Protein AF-U1QKR2-F1 (afdb_monomer)

Secondary structure (DSSP, 8-state):
-HHHHHHHHHHHHHTPPTT--B-S-S--HHHHHHBTTHHHHHHHHHHHHHHHTSTHHHHHHHHHHHHHHHHHHHHHHHHHHHHTT--STHHHHHHHHHHHHHHHHHHHHHIIIIIIIIIIIIIHHHTT-SSS---HHHHHHHHHHHHHHHHHHHHHHHHHHHHHHHHHHHHHHHHHHTTS----

Radius of gyration: 23.57 Å; Cα contacts (8 Å, |Δi|>4): 150; chains: 1; bounding box: 66×32×72 Å

Mean predicted aligned error: 9.6 Å

Foldseek 3Di:
DVLVVQLQVLCVVVVHDPDDAACLPPPDSNSQSRHPPNSCCVPVVVVVVCVVVVLVVLVVLLVVLLVLLVVLLVLLVVLLVVLVVDVDPVNCVSVVVSVVSLVVSLVSLCCSQVPVQVVVQPVCLVVCVDVDHRDPVSVVSSVVSNVSSVVSNVSSVVSVVVSVVSVVVSVVVVVVVVPDPPPD

Nearest PDB structures (foldseek):
  6jx6-assembly1_C  TM=4.413E-01  e=1.003E+00  Homo sapiens
  6jx6-assembly1_D  TM=5.041E-01  e=1.561E+00  Homo sapiens
  4tx5-assembly1_B  TM=4.550E-01  e=2.552E+00  Homo sapiens
  8auw-assembly1_D  TM=3.205E-01  e=2.430E+00  Homo sapiens

Sequence (184 aa):
TAVRLGRYMMEEIVGLPAGQTDTGLNGSIGSIARGRYTNPLVQTIPAYLLVVSGQWTVLWALFGGANQLLAALALLTGTVWIANWDETKQLATTGVPMALMVTITILGLSWLVFYENLYSNLYLHFTGALEEPLAAEALASSAVQAVLGVVLITLALMLVRIGYQNIREVRYDADRTTAEPSDD

Structure (mmCIF, N/CA/C/O backbone):
data_AF-U1QKR2-F1
#
_entry.id   AF-U1QKR2-F1
#
loop_
_atom_site.group_PDB
_atom_site.id
_atom_site.type_symbol
_atom_site.label_atom_id
_atom_site.label_alt_id
_atom_site.label_comp_id
_atom_site.label_asym_id
_atom_site.label_entity_id
_atom_site.label_seq_id
_atom_site.pdbx_PDB_ins_code
_atom_site.Cartn_x
_atom_site.Cartn_y
_atom_site.Cartn_z
_atom_site.occupancy
_atom_site.B_iso_or_equiv
_atom_site.auth_seq_id
_atom_site.auth_comp_id
_atom_site.auth_asym_id
_atom_site.auth_atom_id
_atom_site.pdbx_PDB_model_num
ATOM 1 N N . THR A 1 1 ? 23.686 -0.632 3.899 1.00 74.31 1 THR A N 1
ATOM 2 C CA . THR A 1 1 ? 22.850 -1.170 4.999 1.00 74.31 1 THR A CA 1
ATOM 3 C C . THR A 1 1 ? 21.628 -1.903 4.466 1.00 74.31 1 THR A C 1
ATOM 5 O O . THR A 1 1 ? 21.473 -3.057 4.832 1.00 74.31 1 THR A O 1
ATOM 8 N N . ALA A 1 2 ? 20.845 -1.318 3.547 1.00 80.94 2 ALA A N 1
ATOM 9 C CA . ALA A 1 2 ? 19.662 -1.947 2.932 1.00 80.94 2 ALA A CA 1
ATOM 10 C C . ALA A 1 2 ? 19.907 -3.378 2.411 1.00 80.94 2 ALA A C 1
ATOM 12 O O . ALA A 1 2 ? 19.251 -4.314 2.848 1.00 80.94 2 ALA A O 1
ATOM 13 N N . VAL A 1 3 ? 20.948 -3.576 1.598 1.00 87.56 3 VAL A N 1
ATOM 14 C CA . VAL A 1 3 ? 21.293 -4.895 1.032 1.00 87.56 3 VAL A CA 1
ATOM 15 C C . VAL A 1 3 ? 21.657 -5.946 2.092 1.00 87.56 3 VAL A C 1
ATOM 17 O O . VAL A 1 3 ? 21.434 -7.142 1.908 1.00 87.56 3 VAL A O 1
ATOM 20 N N . ARG A 1 4 ? 22.209 -5.514 3.236 1.00 85.31 4 ARG A N 1
ATOM 21 C CA . ARG A 1 4 ? 22.521 -6.428 4.347 1.00 85.31 4 ARG A CA 1
ATOM 22 C C . ARG A 1 4 ? 21.245 -6.940 5.007 1.00 85.31 4 ARG A C 1
ATOM 24 O O . ARG A 1 4 ? 21.191 -8.120 5.323 1.00 85.31 4 ARG A O 1
ATOM 31 N N . LEU A 1 5 ? 20.246 -6.073 5.190 1.00 86.19 5 LEU A N 1
ATOM 32 C CA . LEU A 1 5 ? 18.947 -6.464 5.737 1.00 86.19 5 LEU A CA 1
ATOM 33 C C . LEU A 1 5 ? 18.162 -7.317 4.740 1.00 86.19 5 LEU A C 1
ATOM 35 O O . LEU A 1 5 ? 17.647 -8.367 5.107 1.00 86.19 5 LEU A O 1
ATOM 39 N N . GLY A 1 6 ? 18.155 -6.918 3.467 1.00 86.31 6 GLY A N 1
ATOM 40 C CA . GLY A 1 6 ? 17.497 -7.686 2.418 1.00 86.31 6 GLY A CA 1
ATOM 41 C C . GLY A 1 6 ? 18.062 -9.099 2.291 1.00 86.31 6 GLY A C 1
ATOM 42 O O . GLY A 1 6 ? 17.320 -10.018 1.984 1.00 86.31 6 GLY A O 1
ATOM 43 N N . ARG A 1 7 ? 19.359 -9.315 2.569 1.00 88.31 7 ARG A N 1
ATOM 44 C CA . ARG A 1 7 ? 19.926 -10.674 2.620 1.00 88.31 7 ARG A CA 1
ATOM 45 C C . ARG A 1 7 ? 19.221 -11.543 3.659 1.00 88.31 7 ARG A C 1
ATOM 47 O O . ARG A 1 7 ? 18.885 -12.676 3.358 1.00 88.31 7 ARG A O 1
ATOM 54 N N . TYR A 1 8 ? 18.982 -11.014 4.858 1.00 88.69 8 TYR A N 1
ATOM 55 C CA . TYR A 1 8 ? 18.270 -11.755 5.901 1.00 88.69 8 TYR A CA 1
ATOM 56 C C . TYR A 1 8 ? 16.818 -12.040 5.499 1.00 88.69 8 TYR A C 1
ATOM 58 O O . TYR A 1 8 ? 16.325 -13.131 5.749 1.00 88.69 8 TYR A O 1
ATOM 66 N N . MET A 1 9 ? 16.162 -11.109 4.799 1.00 88.06 9 MET A N 1
ATOM 67 C CA . MET A 1 9 ? 14.828 -11.359 4.238 1.00 88.06 9 MET A CA 1
ATOM 68 C C . MET A 1 9 ? 14.843 -12.456 3.164 1.00 88.06 9 MET A C 1
ATOM 70 O O . MET A 1 9 ? 13.957 -13.299 3.140 1.00 88.06 9 MET A O 1
ATOM 74 N N . MET A 1 10 ? 15.857 -12.483 2.295 1.00 86.69 10 MET A N 1
ATOM 75 C CA . MET A 1 10 ? 16.020 -13.542 1.291 1.00 86.69 10 MET A CA 1
ATOM 76 C C . MET A 1 10 ? 16.324 -14.902 1.929 1.00 86.69 10 MET A C 1
ATOM 78 O O . MET A 1 10 ? 15.842 -15.922 1.446 1.00 86.69 10 MET A O 1
ATOM 82 N N . GLU A 1 11 ? 17.096 -14.929 3.018 1.00 87.69 11 GLU A N 1
ATOM 83 C CA . GLU A 1 11 ? 17.324 -16.143 3.810 1.00 87.69 11 GLU A CA 1
ATOM 84 C C . GLU A 1 11 ? 16.011 -16.693 4.373 1.00 87.69 11 GLU A C 1
ATOM 86 O O . GLU A 1 11 ? 15.779 -17.893 4.260 1.00 87.69 11 GLU A O 1
ATOM 91 N N . GLU A 1 12 ? 15.133 -15.827 4.883 1.00 87.06 12 GLU A N 1
ATOM 92 C CA . GLU A 1 12 ? 13.806 -16.212 5.380 1.00 87.06 12 GLU A CA 1
ATOM 93 C C . GLU A 1 12 ? 12.905 -16.742 4.256 1.00 87.06 12 GLU A C 1
ATOM 95 O O . GLU A 1 12 ? 12.334 -17.822 4.375 1.00 87.06 12 GLU A O 1
ATOM 100 N N . ILE A 1 13 ? 12.838 -16.034 3.121 1.00 87.12 13 ILE A N 1
ATOM 101 C CA . ILE A 1 13 ? 12.029 -16.435 1.955 1.00 87.12 13 ILE A CA 1
ATOM 102 C C . ILE A 1 13 ? 12.445 -17.817 1.427 1.00 87.12 13 ILE A C 1
ATOM 104 O O . ILE A 1 13 ? 11.601 -18.589 0.977 1.00 87.12 13 ILE A O 1
ATOM 108 N N . VAL A 1 14 ? 13.742 -18.137 1.472 1.00 85.50 14 VAL A N 1
ATOM 109 C CA . VAL A 1 14 ? 14.290 -19.418 0.991 1.00 85.50 14 VAL A CA 1
ATOM 110 C C . VAL A 1 14 ? 14.344 -20.484 2.102 1.00 85.50 14 VAL A C 1
ATOM 112 O O . VAL A 1 14 ? 14.631 -21.646 1.822 1.00 85.50 14 VAL A O 1
ATOM 115 N N . GLY A 1 15 ? 14.042 -20.131 3.356 1.00 83.25 15 GLY A N 1
ATOM 116 C CA . GLY A 1 15 ? 14.053 -21.056 4.494 1.00 83.25 15 GLY A CA 1
ATOM 117 C C . GLY A 1 15 ? 15.458 -21.486 4.933 1.00 83.25 15 GLY A C 1
ATOM 118 O O . GLY A 1 15 ? 15.677 -22.640 5.301 1.00 83.25 15 GLY A O 1
ATOM 119 N N . LEU A 1 16 ? 16.443 -20.588 4.858 1.00 84.06 16 LEU A N 1
ATOM 120 C CA . LEU A 1 16 ? 17.840 -20.873 5.191 1.00 84.06 16 LEU A CA 1
ATOM 121 C C . LEU A 1 16 ? 18.188 -20.408 6.618 1.00 84.06 16 LEU A C 1
ATOM 123 O O . LEU A 1 16 ? 17.773 -19.324 7.021 1.00 84.06 16 LEU A O 1
ATOM 127 N N . PRO A 1 17 ? 19.047 -21.133 7.367 1.00 78.25 17 PRO A N 1
ATOM 128 C CA . PRO A 1 17 ? 19.428 -20.747 8.731 1.00 78.25 17 PRO A CA 1
ATOM 129 C C . PRO A 1 17 ? 20.114 -19.380 8.786 1.00 78.25 17 PRO A C 1
ATOM 131 O O . PRO A 1 17 ? 21.165 -19.216 8.167 1.00 78.25 17 PRO A O 1
ATOM 134 N N . ALA A 1 18 ? 19.560 -18.419 9.524 1.00 73.44 18 ALA A N 1
ATOM 135 C CA . ALA A 1 18 ? 20.024 -17.032 9.506 1.00 73.44 18 ALA A CA 1
ATOM 136 C C . ALA A 1 18 ? 21.516 -16.867 9.860 1.00 73.44 18 ALA A C 1
ATOM 138 O O . ALA A 1 18 ? 22.064 -17.557 10.723 1.00 73.44 18 ALA A O 1
ATOM 139 N N . GLY A 1 19 ? 22.177 -15.901 9.214 1.00 69.00 19 GLY A N 1
ATOM 140 C CA . GLY A 1 19 ? 23.496 -15.416 9.642 1.00 69.00 19 GLY A CA 1
ATOM 141 C C . GLY A 1 19 ? 24.706 -16.168 9.087 1.00 69.00 19 GLY A C 1
ATOM 142 O O . GLY A 1 19 ? 25.839 -15.748 9.319 1.00 69.00 19 GLY A O 1
ATOM 143 N N . GLN A 1 20 ? 24.500 -17.219 8.299 1.00 73.31 20 GLN A N 1
ATOM 144 C CA . GLN A 1 20 ? 25.586 -17.812 7.523 1.00 73.31 20 GLN A CA 1
ATOM 145 C C . GLN A 1 20 ? 25.852 -16.986 6.254 1.00 73.31 20 GLN A C 1
ATOM 147 O O . GLN A 1 20 ? 25.046 -16.158 5.843 1.00 73.31 20 GLN A O 1
ATOM 152 N N . THR A 1 21 ? 27.017 -17.132 5.624 1.00 69.25 21 THR A N 1
ATOM 153 C CA . THR A 1 21 ? 27.337 -16.431 4.368 1.00 69.25 21 THR A CA 1
ATOM 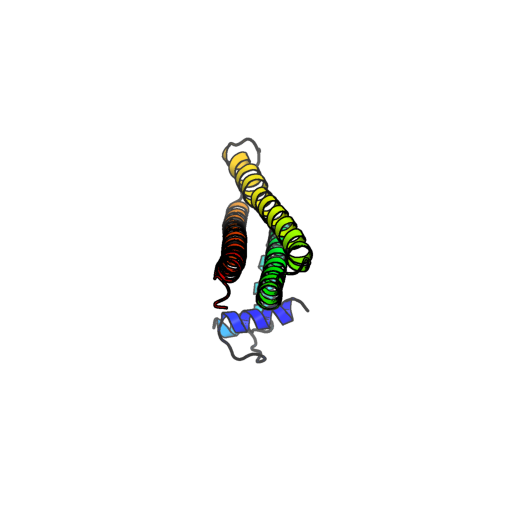154 C C . THR A 1 21 ? 28.044 -17.378 3.409 1.00 69.25 21 THR A C 1
ATOM 156 O O . THR A 1 21 ? 28.915 -18.132 3.824 1.00 69.25 21 THR A O 1
ATOM 159 N N . ASP A 1 22 ? 27.662 -17.326 2.135 1.00 79.25 22 ASP A N 1
ATOM 160 C CA . ASP A 1 22 ? 28.284 -18.070 1.040 1.00 79.25 22 ASP A CA 1
ATOM 161 C C . ASP A 1 22 ? 28.896 -17.067 0.041 1.00 79.25 22 ASP A C 1
ATOM 163 O O . ASP A 1 22 ? 28.618 -15.864 0.070 1.00 79.25 22 ASP A O 1
ATOM 167 N N . THR A 1 23 ? 29.752 -17.550 -0.849 1.00 75.44 23 THR A N 1
ATOM 168 C CA . THR A 1 23 ? 30.287 -16.815 -1.997 1.00 75.44 23 THR A CA 1
ATOM 169 C C . THR A 1 23 ? 29.193 -16.444 -3.002 1.00 75.44 23 THR A C 1
ATOM 171 O O . THR A 1 23 ? 29.248 -15.359 -3.581 1.00 75.44 23 THR A O 1
ATOM 174 N N . GLY A 1 24 ? 28.166 -17.292 -3.147 1.00 75.38 24 GLY A N 1
ATOM 175 C CA . GLY A 1 24 ? 27.070 -17.115 -4.105 1.00 75.38 24 GLY A CA 1
ATOM 176 C C . GLY A 1 24 ? 27.303 -17.759 -5.469 1.00 75.38 24 GLY A C 1
ATOM 177 O O . GLY A 1 24 ? 26.446 -17.672 -6.340 1.00 75.38 24 GLY A O 1
ATOM 178 N N . LEU A 1 25 ? 28.455 -18.403 -5.673 1.00 77.62 25 LEU A N 1
ATOM 179 C CA . LEU A 1 25 ? 28.886 -18.908 -6.982 1.00 77.62 25 LEU A CA 1
ATOM 180 C C . LEU A 1 25 ? 28.579 -20.398 -7.198 1.00 77.62 25 LEU A C 1
ATOM 182 O O . LEU A 1 25 ? 28.850 -20.925 -8.270 1.00 77.62 25 LEU A O 1
ATOM 186 N N . ASN A 1 26 ? 27.982 -21.073 -6.210 1.00 74.50 26 ASN A N 1
ATOM 187 C CA . ASN A 1 26 ? 27.678 -22.509 -6.266 1.00 74.50 26 ASN A CA 1
ATOM 188 C C . ASN A 1 26 ? 26.379 -22.848 -7.024 1.00 74.50 26 ASN A C 1
ATOM 190 O O . ASN A 1 26 ? 25.926 -23.989 -6.981 1.00 74.50 26 ASN A O 1
ATOM 194 N N . GLY A 1 27 ? 25.740 -21.874 -7.683 1.00 74.25 27 GLY A N 1
ATOM 195 C CA . GLY A 1 27 ? 24.550 -22.073 -8.526 1.00 74.25 27 GLY A CA 1
ATOM 196 C C . GLY A 1 27 ? 23.265 -22.493 -7.796 1.00 74.25 27 GLY A C 1
ATOM 197 O O . GLY A 1 27 ? 22.192 -22.458 -8.390 1.00 74.25 27 GLY A O 1
ATOM 198 N N . SER A 1 28 ? 23.331 -22.859 -6.513 1.00 82.88 28 SER A N 1
ATOM 199 C CA . SER A 1 28 ? 22.147 -23.191 -5.721 1.00 82.88 28 SER A CA 1
ATOM 200 C C . SER A 1 28 ? 21.367 -21.931 -5.341 1.00 82.88 28 SER A C 1
ATOM 202 O O . SER A 1 28 ? 21.950 -20.885 -5.048 1.00 82.88 28 SER A O 1
ATOM 204 N N . ILE A 1 29 ? 20.035 -22.038 -5.289 1.00 79.38 29 ILE A N 1
ATOM 205 C CA . ILE A 1 29 ? 19.146 -20.926 -4.904 1.00 79.38 29 ILE A CA 1
ATOM 206 C C . ILE A 1 29 ? 19.547 -20.371 -3.530 1.00 79.38 29 ILE A C 1
ATOM 208 O O . ILE A 1 29 ? 19.608 -19.156 -3.343 1.00 79.38 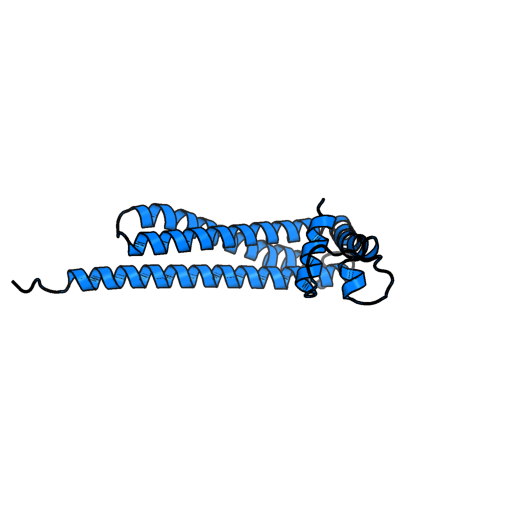29 ILE A O 1
ATOM 212 N N . GLY A 1 30 ? 19.916 -21.251 -2.593 1.00 79.88 30 GLY A N 1
ATOM 213 C CA . GLY A 1 30 ? 20.383 -20.835 -1.274 1.00 79.88 30 GLY A CA 1
ATOM 214 C C . GLY A 1 30 ? 21.734 -20.114 -1.285 1.00 79.88 30 GLY A C 1
ATOM 215 O O . GLY A 1 30 ? 21.915 -19.146 -0.547 1.00 79.88 30 GLY A O 1
ATOM 216 N N . SER A 1 31 ? 22.659 -20.521 -2.162 1.00 83.19 31 SER A N 1
ATOM 217 C CA . SER A 1 31 ? 23.928 -19.814 -2.369 1.00 83.19 31 SER A CA 1
ATOM 218 C C . SER A 1 31 ? 23.678 -18.424 -2.945 1.00 83.19 31 SER A C 1
ATOM 220 O O . SER A 1 31 ? 24.209 -17.444 -2.430 1.00 83.19 31 SER A O 1
ATOM 222 N N . ILE A 1 32 ? 22.800 -18.304 -3.945 1.00 83.31 32 ILE A N 1
ATOM 223 C CA . ILE A 1 32 ? 22.471 -17.021 -4.579 1.00 83.31 32 ILE A CA 1
ATOM 224 C C . ILE A 1 32 ? 21.821 -16.058 -3.573 1.00 83.31 32 ILE A C 1
ATOM 226 O O . ILE A 1 32 ? 22.249 -14.904 -3.491 1.00 83.31 32 ILE A O 1
ATOM 230 N N . ALA A 1 33 ? 20.857 -16.540 -2.778 1.00 81.62 33 ALA A N 1
ATOM 231 C CA . ALA A 1 33 ? 20.103 -15.760 -1.789 1.00 81.62 33 ALA A CA 1
ATOM 232 C C . ALA A 1 33 ? 20.960 -15.228 -0.626 1.00 81.62 33 ALA A C 1
ATOM 234 O O . ALA A 1 33 ? 20.728 -14.135 -0.118 1.00 81.62 33 ALA A O 1
ATOM 235 N N . ARG A 1 34 ? 21.988 -15.973 -0.217 1.00 84.56 34 ARG A N 1
ATOM 236 C CA . ARG A 1 34 ? 22.902 -15.595 0.875 1.00 84.56 34 ARG A CA 1
ATOM 237 C C . ARG A 1 34 ? 24.235 -15.019 0.387 1.00 84.56 34 ARG A C 1
ATOM 239 O O . ARG A 1 34 ? 25.017 -14.471 1.174 1.00 84.56 34 ARG A O 1
ATOM 246 N N . GLY A 1 35 ? 24.522 -15.172 -0.898 1.00 86.06 35 GLY A N 1
ATOM 247 C CA . GLY A 1 35 ? 25.843 -14.964 -1.461 1.00 86.06 35 GLY A CA 1
ATOM 248 C C . GLY A 1 35 ? 26.337 -13.536 -1.291 1.00 86.06 35 GLY A C 1
ATOM 249 O O . GLY A 1 35 ? 25.615 -12.575 -1.549 1.00 86.06 35 GLY A O 1
ATOM 250 N N . ARG A 1 36 ? 27.596 -13.378 -0.878 1.00 83.00 36 ARG A N 1
ATOM 251 C CA . ARG A 1 36 ? 28.215 -12.064 -0.652 1.00 83.00 36 ARG A CA 1
ATOM 252 C C . ARG A 1 36 ? 28.174 -11.171 -1.894 1.00 83.00 36 ARG A C 1
ATOM 254 O O . ARG A 1 36 ? 28.051 -9.960 -1.742 1.00 83.00 36 ARG A O 1
ATOM 261 N N . TYR A 1 37 ? 28.299 -11.758 -3.084 1.00 84.06 37 TYR A N 1
ATOM 262 C CA . TYR A 1 37 ? 28.336 -11.029 -4.354 1.00 84.06 37 TYR A CA 1
ATOM 263 C C . TYR A 1 37 ? 27.021 -11.125 -5.128 1.00 84.06 37 TYR A C 1
ATOM 265 O O . TYR A 1 37 ? 26.613 -10.154 -5.758 1.00 84.06 37 TYR A O 1
ATOM 273 N N . THR A 1 38 ? 26.316 -12.254 -5.039 1.00 87.69 38 THR A N 1
ATOM 274 C CA . THR A 1 38 ? 25.065 -12.473 -5.775 1.00 87.69 38 THR A CA 1
ATOM 275 C C . THR A 1 38 ? 23.873 -11.781 -5.138 1.00 87.69 38 THR A C 1
ATOM 277 O O . THR A 1 38 ? 23.129 -11.103 -5.839 1.00 87.69 38 THR A O 1
ATOM 280 N N . ASN A 1 39 ? 23.706 -11.876 -3.817 1.00 88.69 39 ASN A N 1
ATOM 281 C CA . ASN A 1 39 ? 22.555 -11.281 -3.145 1.00 88.69 39 ASN A CA 1
ATOM 282 C C . ASN A 1 39 ? 22.476 -9.749 -3.342 1.00 88.69 39 ASN A C 1
ATOM 284 O O . ASN A 1 39 ? 21.395 -9.249 -3.655 1.00 88.69 39 ASN A O 1
ATOM 288 N N . PRO A 1 40 ? 23.584 -8.980 -3.245 1.00 90.25 40 PRO A N 1
ATOM 289 C CA . PRO A 1 40 ? 23.566 -7.563 -3.598 1.00 90.25 40 PRO A CA 1
ATOM 290 C C . PRO A 1 40 ? 23.111 -7.275 -5.021 1.00 90.25 40 PRO A C 1
ATOM 292 O O . PRO A 1 40 ? 22.352 -6.331 -5.214 1.00 90.25 40 PRO A O 1
ATOM 295 N N . LEU A 1 41 ? 23.543 -8.066 -6.004 1.00 90.56 41 LEU A N 1
ATOM 296 C CA . LEU A 1 41 ? 23.161 -7.861 -7.401 1.00 90.56 41 LEU A CA 1
ATOM 297 C C . LEU A 1 41 ? 21.679 -8.162 -7.621 1.00 90.56 41 LEU A C 1
ATOM 299 O O . LEU A 1 41 ? 20.981 -7.349 -8.220 1.00 90.56 41 LEU A O 1
ATOM 303 N N . VAL A 1 42 ? 21.188 -9.268 -7.058 1.00 88.56 42 VAL A N 1
ATOM 304 C CA . VAL A 1 42 ? 19.772 -9.662 -7.126 1.00 88.56 42 VAL A CA 1
ATOM 305 C C . VAL A 1 42 ? 18.858 -8.585 -6.539 1.00 88.56 42 VAL A C 1
ATOM 307 O O . VAL A 1 42 ? 17.766 -8.376 -7.049 1.00 88.56 42 VAL A O 1
ATOM 310 N N . GLN A 1 43 ? 19.301 -7.865 -5.506 1.00 90.88 43 GLN A N 1
ATOM 311 C CA . GLN A 1 43 ? 18.517 -6.776 -4.916 1.00 90.88 43 GLN A CA 1
ATOM 312 C C . GLN A 1 43 ? 18.709 -5.436 -5.635 1.00 90.88 43 GLN A C 1
ATOM 314 O O . GLN A 1 43 ? 17.752 -4.691 -5.829 1.00 90.88 43 GLN A O 1
ATOM 319 N N . THR A 1 44 ? 19.942 -5.109 -6.024 1.00 90.94 44 THR A N 1
ATOM 320 C CA . THR A 1 44 ? 20.284 -3.776 -6.545 1.00 90.94 44 THR A CA 1
ATOM 321 C C . THR A 1 44 ? 19.873 -3.609 -8.000 1.00 90.94 44 THR A C 1
ATOM 323 O O . THR A 1 44 ? 19.445 -2.522 -8.367 1.00 90.94 44 THR A O 1
ATOM 326 N N . ILE A 1 45 ? 19.967 -4.655 -8.831 1.00 91.06 45 ILE A N 1
ATOM 327 C CA . ILE A 1 45 ? 19.632 -4.553 -10.259 1.00 91.06 45 ILE A CA 1
ATOM 328 C C . ILE A 1 45 ? 18.139 -4.232 -10.452 1.00 91.06 45 ILE A C 1
ATOM 330 O O . ILE A 1 45 ? 17.850 -3.215 -11.081 1.00 91.06 45 ILE A O 1
ATOM 334 N N . PRO A 1 46 ? 17.178 -4.985 -9.875 1.00 86.62 46 PRO A N 1
ATOM 335 C CA . PRO A 1 46 ? 15.762 -4.637 -9.997 1.00 86.62 46 PRO A CA 1
ATOM 336 C C . PRO A 1 46 ? 15.441 -3.279 -9.367 1.00 86.62 46 PRO A C 1
ATOM 338 O O . PRO A 1 46 ? 14.679 -2.505 -9.939 1.00 86.62 46 PRO A O 1
ATOM 341 N N . ALA A 1 47 ? 16.058 -2.951 -8.225 1.00 87.50 47 ALA A N 1
ATOM 342 C CA . ALA A 1 47 ? 15.876 -1.649 -7.588 1.00 87.50 47 ALA A CA 1
ATOM 343 C C . ALA A 1 47 ? 16.348 -0.496 -8.488 1.00 87.50 47 ALA A C 1
ATOM 345 O O . ALA A 1 47 ? 15.657 0.510 -8.611 1.00 87.50 47 ALA A O 1
ATOM 346 N N . TYR A 1 48 ? 17.492 -0.652 -9.157 1.00 89.12 48 TYR A N 1
ATOM 347 C CA . TYR A 1 48 ? 18.009 0.333 -10.102 1.00 89.12 48 TYR A CA 1
ATOM 348 C C . TYR A 1 48 ? 17.076 0.509 -11.306 1.00 89.12 48 TYR A C 1
ATOM 350 O O . TYR A 1 48 ? 16.742 1.640 -11.652 1.00 89.12 48 TYR A O 1
ATOM 358 N N . LEU A 1 49 ? 16.590 -0.591 -11.891 1.00 86.50 49 LEU A N 1
ATOM 359 C CA . LEU A 1 49 ? 15.627 -0.544 -12.998 1.00 86.50 49 LEU A CA 1
ATOM 360 C C . LEU A 1 49 ? 14.321 0.159 -12.590 1.00 86.50 49 LEU A C 1
ATOM 362 O O . LEU A 1 49 ? 13.785 0.964 -13.350 1.00 86.50 49 LEU A O 1
ATOM 366 N N . LEU A 1 50 ? 13.832 -0.073 -11.368 1.00 84.00 50 LEU A N 1
ATOM 367 C CA . LEU A 1 50 ? 12.643 0.603 -10.831 1.00 84.00 50 LEU 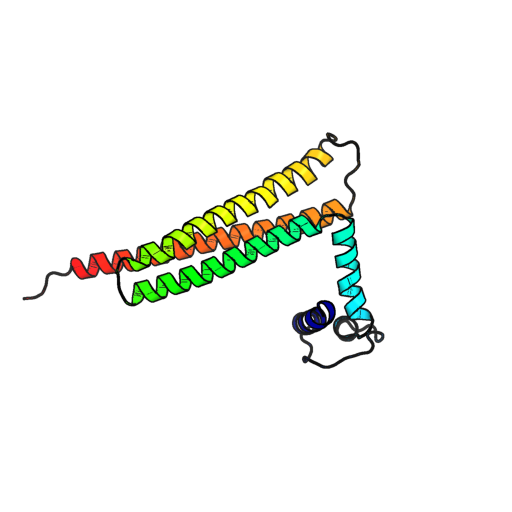A CA 1
ATOM 368 C C . LEU A 1 50 ? 12.855 2.106 -10.598 1.00 84.00 50 LEU A C 1
ATOM 370 O O . LEU A 1 50 ? 11.921 2.890 -10.764 1.00 84.00 50 LEU A O 1
ATOM 374 N N . VAL A 1 51 ? 14.070 2.515 -10.224 1.00 86.38 51 VAL A N 1
ATOM 375 C CA . VAL A 1 51 ? 14.421 3.933 -10.059 1.00 86.38 51 VAL A CA 1
ATOM 376 C C . VAL A 1 51 ? 14.508 4.630 -11.413 1.00 86.38 51 VAL A C 1
ATOM 378 O O . VAL A 1 51 ? 13.917 5.692 -11.582 1.00 86.38 51 VAL A O 1
ATOM 381 N N . VAL A 1 52 ? 15.198 4.031 -12.388 1.00 85.81 52 VAL A N 1
ATOM 382 C CA . VAL A 1 52 ? 15.361 4.622 -13.728 1.00 85.81 52 VAL A CA 1
ATOM 383 C C . VAL A 1 52 ? 14.032 4.688 -14.484 1.00 85.81 52 VAL A C 1
ATOM 385 O O . VAL A 1 52 ? 13.764 5.680 -15.151 1.00 85.81 52 VAL A O 1
ATOM 388 N N . SER A 1 53 ? 13.169 3.680 -14.334 1.00 79.62 53 SER A N 1
ATOM 389 C CA . SER A 1 53 ? 11.825 3.678 -14.934 1.00 79.62 53 SER A CA 1
ATOM 390 C C . SER A 1 53 ? 10.828 4.619 -14.244 1.00 79.62 53 SER A C 1
ATOM 392 O O . SER A 1 53 ? 9.700 4.756 -14.712 1.00 79.62 53 SER A O 1
ATOM 394 N N . GLY A 1 54 ? 11.191 5.234 -13.111 1.00 81.81 54 GLY A N 1
ATOM 395 C CA . GLY A 1 54 ? 10.309 6.110 -12.331 1.00 81.81 54 GLY A CA 1
ATOM 396 C C . GLY A 1 54 ? 9.199 5.387 -11.556 1.00 81.81 54 GLY A C 1
ATOM 397 O O . GLY A 1 54 ? 8.531 6.006 -10.732 1.00 81.81 54 GLY A O 1
ATOM 398 N N . GLN A 1 55 ? 9.039 4.073 -11.742 1.00 81.88 55 GLN A N 1
ATOM 399 C CA . GLN A 1 55 ? 7.990 3.246 -11.125 1.00 81.88 55 GLN A CA 1
ATOM 400 C C . GLN A 1 55 ? 8.130 3.122 -9.597 1.00 81.88 55 GLN A C 1
ATOM 402 O O . GLN A 1 55 ? 7.182 2.776 -8.890 1.00 81.88 55 GLN A O 1
ATOM 407 N N . TRP A 1 56 ? 9.315 3.436 -9.070 1.00 82.25 56 TRP A N 1
ATOM 408 C CA . TRP A 1 56 ? 9.595 3.542 -7.638 1.00 82.25 56 TRP A CA 1
ATOM 409 C C . TRP A 1 56 ? 8.593 4.433 -6.878 1.00 82.25 56 TRP A C 1
ATOM 411 O O . TRP A 1 56 ? 8.233 4.104 -5.748 1.00 82.25 56 TRP A O 1
ATOM 421 N N . THR A 1 57 ? 8.125 5.538 -7.472 1.00 83.62 57 THR A N 1
ATOM 422 C CA . THR A 1 57 ? 7.247 6.504 -6.783 1.00 83.62 57 THR A CA 1
ATOM 423 C C . THR A 1 57 ? 5.906 5.883 -6.401 1.00 83.62 57 THR A C 1
ATOM 425 O O . THR A 1 57 ? 5.437 6.052 -5.275 1.00 83.62 57 THR A O 1
ATOM 428 N N . VAL A 1 58 ? 5.330 5.095 -7.309 1.00 82.00 58 VAL A N 1
ATOM 429 C CA . VAL A 1 58 ? 4.062 4.396 -7.093 1.00 82.00 58 VAL A CA 1
ATOM 430 C C . VAL A 1 58 ? 4.237 3.282 -6.061 1.00 82.00 58 VAL A C 1
ATOM 432 O O . VAL A 1 58 ? 3.450 3.186 -5.119 1.00 82.00 58 VAL A O 1
ATOM 435 N N . LEU A 1 59 ? 5.312 2.487 -6.160 1.00 85.19 59 LEU A N 1
ATOM 436 C CA . LEU A 1 59 ? 5.626 1.452 -5.163 1.00 85.19 59 LEU A CA 1
ATOM 437 C C . LEU A 1 59 ? 5.799 2.035 -3.753 1.00 85.19 59 LEU A C 1
ATOM 439 O O . LEU A 1 59 ? 5.352 1.434 -2.774 1.00 85.19 59 LEU A O 1
ATOM 443 N N . TRP A 1 60 ? 6.404 3.219 -3.645 1.00 86.81 60 TRP A N 1
ATOM 444 C CA . TRP A 1 60 ? 6.546 3.924 -2.375 1.00 86.81 60 TRP A CA 1
ATOM 445 C C . TRP A 1 60 ? 5.193 4.336 -1.784 1.00 86.81 60 TRP A C 1
ATOM 447 O O . TRP A 1 60 ? 4.957 4.158 -0.587 1.00 86.81 60 TRP A O 1
ATOM 457 N N . ALA A 1 61 ? 4.276 4.830 -2.618 1.00 88.69 61 ALA A N 1
ATOM 458 C CA . ALA A 1 61 ? 2.931 5.184 -2.183 1.00 88.69 61 ALA A CA 1
ATOM 459 C C . ALA A 1 61 ? 2.131 3.954 -1.708 1.00 88.69 61 ALA A C 1
ATOM 461 O O . ALA A 1 61 ? 1.477 4.017 -0.663 1.00 88.69 61 ALA A O 1
ATOM 462 N N . LEU A 1 62 ? 2.254 2.809 -2.396 1.00 90.62 62 LEU A N 1
ATOM 463 C CA . LEU A 1 62 ? 1.662 1.541 -1.947 1.00 90.62 62 LEU A CA 1
ATOM 464 C C . LEU A 1 62 ? 2.208 1.104 -0.581 1.00 90.62 62 LEU A C 1
ATOM 466 O O . LEU A 1 62 ? 1.434 0.692 0.283 1.00 90.62 62 LEU A O 1
ATOM 470 N N . PHE A 1 63 ? 3.521 1.224 -0.359 1.00 91.69 63 PHE A N 1
ATOM 471 C CA . PHE A 1 63 ? 4.132 0.922 0.939 1.00 91.69 63 PHE A CA 1
ATOM 472 C C . PHE A 1 63 ? 3.611 1.846 2.050 1.00 91.69 63 PHE A C 1
ATOM 474 O O . PHE A 1 63 ? 3.286 1.387 3.146 1.00 91.69 63 PHE A O 1
ATOM 481 N N . GLY A 1 64 ? 3.464 3.142 1.758 1.00 92.62 64 GLY A N 1
ATOM 482 C CA . GLY A 1 64 ? 2.833 4.100 2.665 1.00 92.62 64 GLY A CA 1
ATOM 483 C C . GLY A 1 64 ? 1.408 3.689 3.047 1.00 92.62 64 GLY A C 1
ATOM 484 O O . GLY A 1 64 ? 1.071 3.676 4.231 1.00 92.62 64 GLY A O 1
ATOM 485 N N . GLY A 1 65 ? 0.601 3.274 2.065 1.00 92.00 65 GLY A N 1
ATOM 486 C CA . GLY A 1 65 ? -0.748 2.756 2.294 1.00 92.00 65 GLY A CA 1
ATOM 487 C C . GLY A 1 65 ? -0.762 1.486 3.149 1.00 92.00 65 GLY A C 1
ATOM 488 O O . GLY A 1 65 ? -1.531 1.399 4.103 1.00 92.00 65 GLY A O 1
ATOM 489 N N . ALA A 1 66 ? 0.133 0.529 2.887 1.00 93.38 66 ALA A N 1
ATOM 490 C CA . ALA A 1 66 ? 0.250 -0.691 3.690 1.00 93.38 66 ALA A CA 1
ATOM 491 C C . ALA A 1 66 ? 0.555 -0.394 5.171 1.00 93.38 66 ALA A C 1
ATOM 493 O O . ALA A 1 66 ? -0.059 -0.978 6.065 1.00 93.38 66 ALA A O 1
ATOM 494 N N . ASN A 1 67 ? 1.442 0.566 5.443 1.00 94.50 67 ASN A N 1
ATOM 495 C CA . ASN A 1 67 ? 1.761 0.972 6.814 1.00 94.50 67 ASN A CA 1
ATOM 496 C C . ASN A 1 67 ? 0.587 1.674 7.505 1.00 94.50 67 ASN A C 1
ATOM 498 O O . ASN A 1 67 ? 0.379 1.481 8.703 1.00 94.50 67 ASN A O 1
ATOM 502 N N . GLN A 1 68 ? -0.210 2.445 6.760 1.00 93.69 68 GLN A N 1
ATOM 503 C CA . GLN A 1 68 ? -1.449 3.021 7.286 1.00 93.69 68 GLN A CA 1
ATOM 504 C C . GLN A 1 68 ? -2.461 1.929 7.65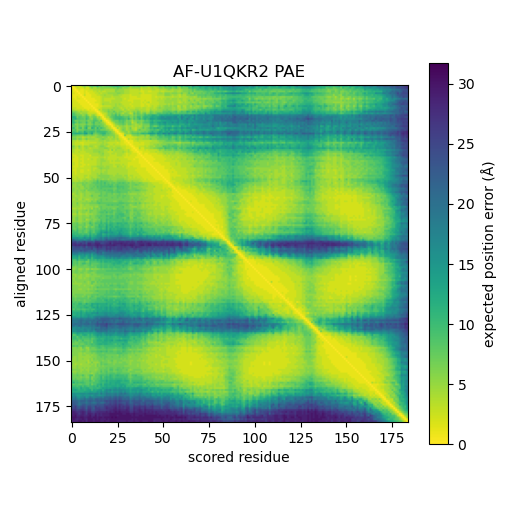0 1.00 93.69 68 GLN A C 1
ATOM 506 O O . GLN A 1 68 ? -3.090 2.015 8.701 1.00 93.69 68 GLN A O 1
ATOM 511 N N . LEU A 1 69 ? -2.574 0.857 6.858 1.00 93.06 69 LEU A N 1
ATOM 512 C CA . LEU A 1 69 ? -3.442 -0.277 7.198 1.00 93.06 69 LEU A CA 1
ATOM 513 C C . LEU A 1 69 ? -2.962 -1.031 8.444 1.00 93.06 69 LEU A C 1
ATOM 515 O O . LEU A 1 69 ? -3.784 -1.398 9.281 1.00 93.06 69 LEU A O 1
ATOM 519 N N . LEU A 1 70 ? -1.648 -1.214 8.615 1.00 92.94 70 LEU A N 1
ATOM 520 C CA . LEU A 1 70 ? -1.089 -1.813 9.832 1.00 92.94 70 LEU A CA 1
ATOM 521 C C . LEU A 1 70 ? -1.365 -0.941 11.064 1.00 92.94 70 LEU A C 1
ATOM 523 O O . LEU A 1 70 ? -1.762 -1.455 12.110 1.00 92.94 70 LEU A O 1
ATOM 527 N N . ALA A 1 71 ? -1.221 0.380 10.934 1.00 91.88 71 ALA A N 1
ATOM 528 C CA . ALA A 1 71 ? -1.582 1.316 11.994 1.00 91.88 71 ALA A CA 1
ATOM 529 C C . ALA A 1 71 ? -3.085 1.261 12.316 1.00 91.88 71 ALA A C 1
ATOM 531 O O . ALA A 1 71 ? -3.467 1.266 13.486 1.00 91.88 71 ALA A O 1
ATOM 532 N N . ALA A 1 72 ? -3.945 1.152 11.298 1.00 88.88 72 ALA A N 1
ATOM 533 C CA . ALA A 1 72 ? -5.386 1.028 11.489 1.00 88.88 72 ALA A CA 1
ATOM 534 C C . ALA A 1 72 ? -5.757 -0.271 12.212 1.00 88.88 72 ALA A C 1
ATOM 536 O O . ALA A 1 72 ? -6.613 -0.254 13.091 1.00 88.88 72 ALA A O 1
ATOM 537 N N . LEU A 1 73 ? -5.089 -1.380 11.881 1.00 89.69 73 LEU A N 1
ATOM 538 C CA . LEU A 1 73 ? -5.262 -2.662 12.560 1.00 89.69 73 LEU A CA 1
ATOM 539 C C . LEU A 1 73 ? -4.840 -2.595 14.031 1.00 89.69 73 LEU A C 1
ATOM 541 O O . LEU A 1 73 ? -5.547 -3.113 14.896 1.00 89.69 73 LEU A O 1
ATOM 545 N N . ALA A 1 74 ? -3.723 -1.930 14.328 1.00 90.38 74 ALA A N 1
ATOM 546 C CA . ALA A 1 74 ? -3.286 -1.714 15.703 1.00 90.38 74 ALA A CA 1
ATOM 547 C C . ALA A 1 74 ? -4.304 -0.878 16.497 1.00 90.38 74 ALA A C 1
ATOM 549 O O . ALA A 1 74 ? -4.673 -1.258 17.609 1.00 90.38 74 ALA A O 1
ATOM 550 N N . LEU A 1 75 ? -4.814 0.212 15.907 1.00 86.69 75 LEU A N 1
ATOM 551 C CA . LEU A 1 75 ? -5.863 1.028 16.522 1.00 86.69 75 LEU A CA 1
ATOM 552 C C . LEU A 1 75 ? -7.149 0.234 16.730 1.00 86.69 75 LEU A C 1
ATOM 554 O O . LEU A 1 75 ? -7.703 0.287 17.818 1.00 86.69 75 LEU A O 1
ATOM 558 N N . LEU A 1 76 ? -7.590 -0.544 15.738 1.00 84.31 76 LEU A N 1
ATOM 559 C CA . LEU A 1 76 ? -8.779 -1.382 15.862 1.00 84.31 76 LEU A CA 1
ATOM 560 C C . LEU A 1 76 ? -8.632 -2.400 16.998 1.00 84.31 76 LEU A C 1
ATOM 562 O O . LEU A 1 76 ? -9.551 -2.565 17.794 1.00 84.31 76 LEU A O 1
ATOM 566 N N . THR A 1 77 ? -7.471 -3.048 17.097 1.00 85.38 77 THR A N 1
ATOM 567 C CA . THR A 1 77 ? -7.178 -4.003 18.175 1.00 85.38 77 THR A CA 1
ATOM 568 C C . THR A 1 77 ? -7.235 -3.314 19.539 1.00 85.38 77 THR A C 1
ATOM 570 O O . THR A 1 77 ? -7.862 -3.828 20.462 1.00 85.38 77 THR A O 1
ATOM 573 N N . GLY A 1 78 ? -6.651 -2.116 19.651 1.00 82.50 78 GLY A N 1
ATOM 574 C CA . GLY A 1 78 ? -6.744 -1.290 20.854 1.00 82.50 78 GLY A CA 1
ATOM 575 C C . GLY A 1 78 ? -8.180 -0.872 21.183 1.00 82.50 78 GLY A C 1
ATOM 576 O O . GLY A 1 78 ? -8.593 -0.980 22.332 1.00 82.50 78 GLY A O 1
ATOM 577 N N . THR A 1 79 ? -8.969 -0.456 20.188 1.00 78.50 79 THR A N 1
ATOM 578 C CA . THR A 1 79 ? -10.376 -0.072 20.368 1.00 78.50 79 THR A CA 1
ATOM 579 C C . THR A 1 79 ? -11.219 -1.249 20.847 1.00 78.50 79 THR A C 1
ATOM 581 O O . THR A 1 79 ? -11.998 -1.072 21.772 1.00 78.50 79 THR A O 1
ATOM 584 N N . VAL A 1 80 ? -11.047 -2.446 20.275 1.00 77.25 80 VAL A N 1
ATOM 585 C CA . VAL A 1 80 ? -11.765 -3.659 20.711 1.00 77.25 80 VAL A CA 1
ATOM 586 C C . VAL A 1 80 ? -11.363 -4.059 22.130 1.00 77.25 80 VAL A C 1
ATOM 588 O O . VAL A 1 80 ? -12.222 -4.411 22.933 1.00 77.25 80 VAL A O 1
ATOM 591 N N . TRP A 1 81 ? -10.075 -3.967 22.467 1.00 79.12 81 TRP A N 1
ATOM 592 C CA . TRP A 1 81 ? -9.600 -4.262 23.817 1.00 79.12 81 TRP A CA 1
ATOM 593 C C . TRP A 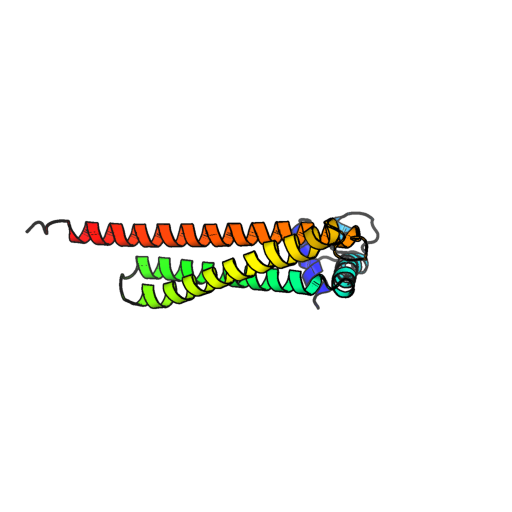1 81 ? -10.178 -3.296 24.861 1.00 79.12 81 TRP A C 1
ATOM 595 O O . TRP A 1 81 ? -10.658 -3.748 25.897 1.00 79.12 81 TRP A O 1
ATOM 605 N N . ILE A 1 82 ? -10.204 -1.988 24.566 1.00 73.75 82 ILE A N 1
ATOM 606 C CA . ILE A 1 82 ? -10.839 -0.981 25.433 1.00 73.75 82 ILE A CA 1
ATOM 607 C C . ILE A 1 82 ? -12.349 -1.231 25.532 1.00 73.75 82 ILE A C 1
ATOM 609 O O . ILE A 1 82 ? -12.886 -1.198 26.633 1.00 73.75 82 ILE A O 1
ATOM 613 N N . ALA A 1 83 ? -13.017 -1.533 24.413 1.00 68.56 83 ALA A N 1
ATOM 614 C CA . ALA A 1 83 ? -14.456 -1.807 24.372 1.00 68.56 83 ALA A CA 1
ATOM 615 C C . ALA A 1 83 ? -14.867 -2.968 25.281 1.00 68.56 83 ALA A C 1
ATOM 617 O O . ALA A 1 83 ? -15.941 -2.938 25.865 1.00 68.56 83 ALA A O 1
ATOM 618 N N . ASN A 1 84 ? -14.004 -3.976 25.410 1.00 70.06 84 ASN A N 1
ATOM 619 C CA . ASN A 1 84 ? -14.234 -5.121 26.282 1.00 70.06 84 ASN A CA 1
ATOM 620 C C . ASN A 1 84 ? -13.988 -4.818 27.776 1.00 70.06 84 ASN A C 1
ATOM 622 O O . ASN A 1 84 ? -14.360 -5.620 28.627 1.00 70.06 84 ASN A O 1
ATOM 626 N N . TRP A 1 85 ? -13.321 -3.709 28.115 1.00 67.62 85 TRP A N 1
ATOM 627 C CA . TRP A 1 85 ? -13.027 -3.324 29.501 1.00 67.62 85 TRP A CA 1
ATOM 628 C C . TRP A 1 85 ? -13.938 -2.218 30.040 1.00 67.62 85 TRP A C 1
ATOM 630 O O . TRP A 1 85 ? -14.210 -2.236 31.238 1.00 67.62 85 TRP A O 1
ATOM 640 N N . ASP A 1 86 ? -14.409 -1.279 29.209 1.00 59.75 86 ASP A N 1
ATOM 641 C CA . ASP A 1 86 ? -15.376 -0.251 29.621 1.00 59.75 86 ASP A CA 1
ATOM 642 C C . ASP A 1 86 ? -16.018 0.467 28.406 1.00 59.75 86 ASP A C 1
ATOM 644 O O . ASP A 1 86 ? -15.339 0.784 27.426 1.00 59.75 86 ASP A O 1
ATOM 648 N N . GLU A 1 87 ? -17.312 0.806 28.468 1.00 57.31 87 GLU A N 1
ATOM 649 C CA . GLU A 1 87 ? -18.086 1.391 27.344 1.00 57.31 87 GLU A CA 1
ATOM 650 C C . GLU A 1 87 ? -17.943 2.918 27.186 1.00 57.31 87 GLU A C 1
ATOM 652 O O . GLU A 1 87 ? -18.688 3.592 26.464 1.00 57.31 87 GLU A O 1
ATOM 657 N N . THR A 1 88 ? -16.983 3.523 27.877 1.00 53.59 88 THR A N 1
ATOM 658 C CA . THR A 1 88 ? -16.905 4.981 27.983 1.00 53.59 88 THR A CA 1
ATOM 659 C C . THR A 1 88 ? -16.331 5.659 26.726 1.00 53.59 88 THR A C 1
ATOM 661 O O . THR A 1 88 ? -15.741 5.042 25.839 1.00 53.59 88 THR A O 1
ATOM 664 N N . LYS A 1 89 ? -16.515 6.990 26.641 1.00 51.84 89 LYS A N 1
ATOM 665 C CA . LYS A 1 89 ? -16.245 7.913 25.506 1.00 51.84 89 LYS A CA 1
ATOM 666 C C . LYS A 1 89 ? -14.897 7.757 24.756 1.00 51.84 89 LYS A C 1
ATOM 668 O O . LYS A 1 89 ? -14.717 8.393 23.720 1.00 51.84 89 LYS A O 1
ATOM 673 N N . GLN A 1 90 ? -13.964 6.928 25.226 1.00 52.72 90 GLN A N 1
ATOM 674 C CA . GLN A 1 90 ? -12.692 6.599 24.568 1.00 52.72 90 GLN A CA 1
ATOM 675 C C . GLN A 1 90 ? -12.844 5.753 23.287 1.00 52.72 90 GLN A C 1
ATOM 677 O O . GLN A 1 90 ? -11.962 5.803 22.423 1.00 52.72 90 GLN A O 1
ATOM 682 N N . LEU A 1 91 ? -13.977 5.060 23.100 1.00 5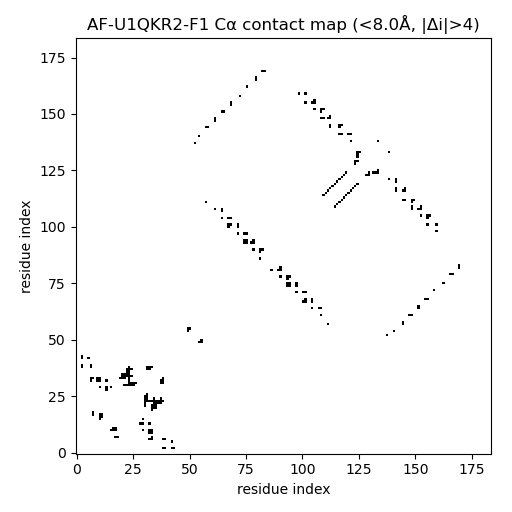6.06 91 LEU A N 1
ATOM 683 C CA . LEU A 1 91 ? -14.300 4.363 21.843 1.00 56.06 91 LEU A CA 1
ATOM 684 C C . LEU A 1 91 ? -14.427 5.324 20.655 1.00 56.06 91 LEU A C 1
ATOM 686 O O . LEU A 1 91 ? -13.956 5.030 19.558 1.00 56.06 91 LEU A O 1
ATOM 690 N N . ALA A 1 92 ? -14.992 6.513 20.880 1.00 62.91 92 ALA A N 1
ATOM 691 C CA . ALA A 1 92 ? -15.073 7.548 19.854 1.00 62.91 92 ALA A CA 1
ATOM 692 C C . ALA A 1 92 ? -13.688 8.146 19.550 1.00 62.91 92 ALA A C 1
ATOM 694 O O . ALA A 1 92 ? -13.350 8.371 18.390 1.00 62.91 92 ALA A O 1
ATOM 695 N N . THR A 1 93 ? -12.856 8.351 20.575 1.00 65.94 93 THR A N 1
ATOM 696 C CA . THR A 1 93 ? -11.536 8.985 20.429 1.00 65.94 93 THR A CA 1
ATOM 697 C C . THR A 1 93 ? -10.521 8.104 19.697 1.00 65.94 93 THR A C 1
ATOM 699 O O . THR A 1 93 ? -9.645 8.637 19.024 1.00 65.94 93 THR A O 1
ATOM 702 N N . THR A 1 94 ? -10.635 6.772 19.777 1.00 70.56 94 THR A N 1
ATOM 703 C CA . THR A 1 94 ? -9.755 5.831 19.049 1.00 70.56 94 THR A CA 1
ATOM 704 C C . THR A 1 94 ? -10.363 5.332 17.734 1.00 70.56 94 THR A C 1
ATOM 706 O O . THR A 1 94 ? -9.650 5.197 16.739 1.00 70.56 94 THR A O 1
ATOM 709 N N . GLY A 1 95 ? -11.687 5.147 17.682 1.00 73.81 95 GLY A N 1
ATOM 710 C CA . GLY A 1 95 ? -12.395 4.687 16.487 1.00 73.81 95 GLY A CA 1
ATOM 711 C C . GLY A 1 95 ? -12.510 5.738 15.379 1.00 73.81 95 GLY A C 1
ATOM 712 O O . GLY A 1 95 ? -12.388 5.392 14.205 1.00 73.81 95 GLY A O 1
ATOM 713 N N . VAL A 1 96 ? -12.690 7.024 15.716 1.00 80.94 96 VAL A N 1
ATOM 714 C CA . VAL A 1 96 ? -12.813 8.098 14.708 1.00 80.94 96 VAL A CA 1
ATOM 715 C C . VAL A 1 96 ? -11.510 8.305 13.920 1.00 80.94 96 VAL A C 1
ATOM 717 O O . VAL A 1 96 ? -11.579 8.280 12.690 1.00 80.94 96 VAL A O 1
ATOM 720 N N . PRO A 1 97 ? -10.320 8.446 14.549 1.00 83.12 97 PRO A N 1
ATOM 721 C CA . PRO A 1 97 ? -9.060 8.541 13.809 1.00 83.12 97 PRO A CA 1
ATOM 722 C C . PRO A 1 97 ? -8.789 7.317 12.933 1.00 83.12 97 PRO A C 1
ATOM 724 O O . PRO A 1 97 ? -8.325 7.466 11.805 1.00 83.12 97 PRO A O 1
ATOM 727 N N . MET A 1 98 ? -9.126 6.117 13.420 1.00 87.12 98 MET A N 1
ATOM 728 C CA . MET A 1 98 ? -8.993 4.880 12.652 1.00 87.12 98 MET A CA 1
ATOM 729 C C . MET A 1 98 ? -9.891 4.898 11.408 1.00 87.12 98 MET A C 1
ATOM 731 O O . MET A 1 98 ? -9.394 4.696 10.301 1.00 87.12 98 MET A O 1
ATOM 735 N N . ALA A 1 99 ? -11.179 5.220 11.559 1.00 85.94 99 ALA A N 1
ATOM 736 C CA . ALA A 1 99 ? -12.121 5.277 10.442 1.00 85.94 99 ALA A CA 1
ATOM 737 C C . ALA A 1 99 ? -11.713 6.322 9.391 1.00 85.94 99 ALA A C 1
ATOM 739 O O . ALA A 1 99 ? -11.761 6.049 8.190 1.00 85.94 99 ALA A O 1
ATOM 740 N N . LEU A 1 100 ? -11.270 7.501 9.837 1.00 89.88 100 LEU A N 1
ATOM 741 C CA . LEU A 1 100 ? -10.807 8.573 8.956 1.00 89.88 100 LEU A CA 1
ATOM 742 C C . LEU A 1 100 ? -9.555 8.133 8.182 1.00 89.88 100 LEU A C 1
ATOM 744 O O . LEU A 1 100 ? -9.518 8.236 6.956 1.00 89.88 100 LEU A O 1
ATOM 748 N N . MET A 1 101 ? -8.565 7.569 8.879 1.00 91.69 101 MET A N 1
ATOM 749 C CA . MET A 1 101 ? -7.332 7.084 8.263 1.00 91.69 101 MET A CA 1
ATOM 750 C C . MET A 1 101 ? -7.612 5.994 7.229 1.00 91.69 101 MET A C 1
ATOM 752 O O . MET A 1 101 ? -7.187 6.138 6.090 1.00 91.69 101 MET A O 1
ATOM 756 N N . VAL A 1 102 ? -8.386 4.961 7.577 1.00 90.75 102 VAL A N 1
ATOM 757 C CA . VAL A 1 102 ? -8.732 3.873 6.647 1.00 90.75 102 VAL A CA 1
ATOM 758 C C . VAL A 1 102 ? -9.488 4.401 5.431 1.00 90.75 102 VAL A C 1
ATOM 760 O O . VAL A 1 102 ? -9.224 3.963 4.314 1.00 90.75 102 VAL A O 1
ATOM 763 N N . THR A 1 103 ? -10.378 5.379 5.618 1.00 92.62 103 THR A N 1
ATOM 764 C CA . THR A 1 103 ? -11.095 6.019 4.506 1.00 92.62 103 THR A CA 1
ATOM 765 C C . THR A 1 103 ? -10.127 6.724 3.559 1.00 92.62 103 THR A C 1
ATOM 767 O O . THR A 1 103 ? -10.176 6.489 2.352 1.00 92.62 103 THR A O 1
ATOM 770 N N . ILE A 1 104 ? -9.206 7.537 4.089 1.00 93.62 104 ILE A N 1
ATOM 771 C CA . ILE A 1 104 ? -8.168 8.198 3.283 1.00 93.62 104 ILE A CA 1
ATOM 772 C C . ILE A 1 104 ? -7.290 7.158 2.579 1.00 93.62 104 ILE A C 1
ATOM 774 O O . ILE A 1 104 ? -6.999 7.317 1.395 1.00 93.62 104 ILE A O 1
ATOM 778 N N . THR A 1 105 ? -6.906 6.077 3.261 1.00 94.00 105 THR A N 1
ATOM 779 C CA . THR A 1 105 ? -6.092 5.005 2.677 1.00 94.00 105 THR A CA 1
ATOM 780 C C . THR A 1 105 ? -6.820 4.304 1.530 1.00 94.00 105 THR A C 1
ATOM 782 O O . THR A 1 105 ? -6.228 4.114 0.472 1.00 94.00 105 THR A O 1
ATOM 785 N N . ILE A 1 106 ? -8.106 3.964 1.683 1.00 94.19 106 ILE A N 1
ATOM 786 C CA . ILE A 1 106 ? -8.909 3.351 0.612 1.00 94.19 106 ILE A CA 1
ATOM 787 C C . ILE A 1 106 ? -9.007 4.290 -0.590 1.00 94.19 106 ILE A C 1
ATOM 789 O O . ILE A 1 106 ? -8.806 3.845 -1.720 1.00 94.19 106 ILE A O 1
ATOM 793 N N . LEU A 1 107 ? -9.287 5.578 -0.364 1.00 94.94 107 LEU A N 1
ATOM 794 C CA . LEU A 1 107 ? -9.380 6.571 -1.435 1.00 94.94 107 LEU A CA 1
ATOM 795 C C . LEU A 1 107 ? -8.041 6.747 -2.161 1.00 94.94 107 LEU A C 1
ATOM 797 O O . LEU A 1 107 ? -8.006 6.710 -3.389 1.00 94.94 107 LEU A O 1
ATOM 801 N N . GLY A 1 108 ? -6.939 6.869 -1.417 1.00 92.75 108 GLY A N 1
ATOM 802 C CA . GLY A 1 108 ? -5.595 7.015 -1.978 1.00 92.75 108 GLY A CA 1
ATOM 803 C C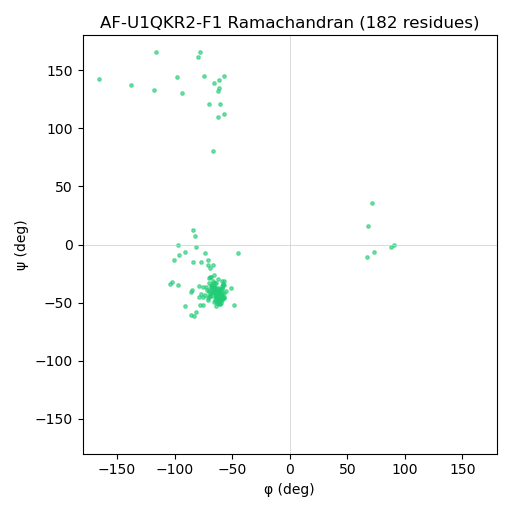 . GLY A 1 108 ? -5.144 5.784 -2.764 1.00 92.75 108 GLY A C 1
ATOM 804 O O . GLY A 1 108 ? -4.667 5.912 -3.888 1.00 92.75 108 GLY A O 1
ATOM 805 N N . LEU A 1 109 ? -5.353 4.580 -2.222 1.00 93.38 109 LEU A N 1
ATOM 806 C CA . LEU A 1 109 ? -5.043 3.335 -2.928 1.00 93.38 109 LEU A CA 1
ATOM 807 C C . LEU A 1 109 ? -5.919 3.157 -4.172 1.00 93.38 109 LEU A C 1
ATOM 809 O O . LEU A 1 109 ? -5.416 2.754 -5.217 1.00 93.38 109 LEU A O 1
ATOM 813 N N . SER A 1 110 ? -7.210 3.491 -4.088 1.00 93.19 110 SER A N 1
ATOM 814 C CA . SER A 1 110 ? -8.119 3.427 -5.239 1.00 93.19 110 SER A CA 1
ATOM 815 C C . SER A 1 110 ? -7.690 4.396 -6.338 1.00 93.19 110 SER A C 1
ATOM 817 O O . SER A 1 110 ? -7.695 4.029 -7.509 1.00 93.19 110 SER A O 1
ATOM 819 N N . TRP A 1 111 ? -7.263 5.607 -5.974 1.00 92.25 111 TRP A N 1
ATOM 820 C CA . TRP A 1 111 ? -6.715 6.571 -6.924 1.00 92.25 111 TRP A CA 1
ATOM 821 C C . TRP A 1 111 ? -5.451 6.037 -7.614 1.00 92.25 111 TRP A C 1
ATOM 823 O O . TRP A 1 111 ? -5.386 6.008 -8.842 1.00 92.25 111 TRP A O 1
ATOM 833 N N . LEU A 1 112 ? -4.489 5.518 -6.844 1.00 90.38 112 LEU A N 1
ATOM 834 C CA . LEU A 1 112 ? -3.255 4.933 -7.383 1.00 90.38 112 LEU A CA 1
ATOM 835 C C . LEU A 1 112 ? -3.536 3.778 -8.357 1.00 90.38 112 LEU A C 1
ATOM 837 O O . LEU A 1 112 ? -2.968 3.720 -9.446 1.00 90.38 112 LEU A O 1
ATOM 841 N N . VAL A 1 113 ? -4.431 2.858 -7.987 1.00 90.81 113 VAL A N 1
ATOM 842 C CA . VAL A 1 113 ? -4.717 1.660 -8.789 1.00 90.81 113 VAL A CA 1
ATOM 843 C C . VAL A 1 113 ? -5.570 1.982 -10.010 1.00 90.81 113 VAL A C 1
ATOM 845 O O . VAL A 1 113 ? -5.220 1.602 -11.125 1.00 90.81 113 VAL A O 1
ATOM 848 N N . PHE A 1 114 ? -6.702 2.658 -9.829 1.00 90.00 114 PHE A N 1
ATOM 849 C CA . PHE A 1 114 ? -7.672 2.825 -10.910 1.00 90.00 114 PHE A CA 1
ATOM 850 C C . PHE A 1 114 ? -7.342 4.011 -11.812 1.00 90.00 114 PHE A C 1
ATOM 852 O O . PHE A 1 114 ? -7.484 3.903 -13.029 1.00 90.00 114 PHE A O 1
ATOM 859 N N . TYR A 1 115 ? -6.879 5.126 -11.242 1.00 88.00 115 TYR A N 1
ATOM 860 C CA . TYR A 1 115 ? -6.625 6.343 -12.007 1.00 88.00 115 TYR A CA 1
ATOM 861 C C . TYR A 1 115 ? -5.185 6.421 -12.526 1.00 88.00 115 TYR A C 1
ATOM 863 O O . TYR A 1 115 ? -4.966 6.595 -13.725 1.00 88.00 115 TYR A O 1
ATOM 871 N N . GLU A 1 116 ? -4.181 6.267 -11.664 1.00 87.06 116 GLU A N 1
ATOM 872 C CA . GLU A 1 116 ? -2.784 6.411 -12.100 1.00 87.06 116 GLU A CA 1
ATOM 873 C C . GLU A 1 116 ? -2.285 5.184 -12.871 1.00 87.06 116 GLU A C 1
ATOM 875 O O . GLU A 1 116 ? -1.635 5.317 -13.911 1.00 87.06 116 GLU A O 1
ATOM 880 N N . ASN A 1 117 ? -2.614 3.980 -12.401 1.00 87.75 117 ASN A N 1
ATOM 881 C CA . ASN A 1 117 ? -2.138 2.749 -13.022 1.00 87.75 117 ASN A CA 1
ATOM 882 C C . ASN A 1 117 ? -3.037 2.286 -14.188 1.00 87.75 117 ASN A C 1
ATOM 884 O O . ASN A 1 117 ? -2.587 2.242 -15.333 1.00 87.75 117 ASN A O 1
ATOM 888 N N . LEU A 1 118 ? -4.320 1.997 -13.941 1.00 84.69 118 LEU A N 1
ATOM 889 C CA . LEU A 1 118 ? -5.214 1.472 -14.985 1.00 84.69 118 LEU A CA 1
ATOM 890 C C . LEU A 1 118 ? -5.588 2.510 -16.051 1.00 84.69 118 LEU A C 1
ATOM 892 O O . LEU A 1 118 ? -5.567 2.202 -17.241 1.00 84.69 118 LEU A O 1
ATOM 896 N N . TYR A 1 119 ? -5.954 3.727 -15.648 1.00 84.19 119 TYR A N 1
ATOM 897 C CA . TYR A 1 119 ? -6.385 4.746 -16.604 1.00 84.19 119 TYR A CA 1
ATOM 898 C C . TYR A 1 119 ? -5.191 5.448 -17.263 1.00 84.19 119 TYR A C 1
ATOM 900 O O . TYR A 1 119 ? -5.031 5.401 -18.482 1.00 84.19 119 TYR A O 1
ATOM 908 N N . SER A 1 120 ? -4.317 6.063 -16.467 1.00 80.50 120 SER A N 1
ATOM 909 C CA . SER A 1 120 ? -3.254 6.918 -17.006 1.00 80.50 120 SER A CA 1
ATOM 910 C C . SER A 1 120 ? -2.116 6.113 -17.640 1.00 80.50 120 SER A C 1
ATOM 912 O O . SER A 1 120 ? -1.687 6.433 -18.745 1.00 80.50 120 SER A O 1
ATOM 914 N N . ASN A 1 121 ? -1.641 5.051 -16.979 1.00 79.69 121 ASN A N 1
ATOM 915 C CA . ASN A 1 121 ? -0.562 4.215 -17.518 1.00 79.69 121 ASN A CA 1
ATOM 916 C C . ASN A 1 121 ? -1.053 3.245 -18.599 1.00 79.69 121 ASN A C 1
ATOM 918 O O . ASN A 1 121 ? -0.485 3.213 -19.683 1.00 79.69 121 ASN A O 1
ATOM 922 N N . LEU A 1 122 ? -2.094 2.456 -18.330 1.00 80.25 122 LEU A N 1
ATOM 923 C CA . LEU A 1 122 ? -2.544 1.411 -19.257 1.00 80.25 122 LEU A CA 1
ATOM 924 C C . LEU A 1 122 ? -3.467 1.952 -20.357 1.00 80.25 122 LEU A C 1
ATOM 926 O O . LEU A 1 122 ? -3.137 1.860 -21.537 1.00 80.25 122 LEU A O 1
ATOM 930 N N . TYR A 1 123 ? -4.623 2.512 -19.995 1.00 82.44 123 TYR A N 1
ATOM 931 C CA . TYR A 1 123 ? -5.677 2.848 -20.959 1.00 82.44 123 TYR A CA 1
ATOM 932 C C . TYR A 1 123 ? -5.259 3.928 -21.972 1.00 82.44 123 TYR A C 1
ATOM 934 O O . TYR A 1 123 ? -5.502 3.769 -23.170 1.00 82.44 123 TYR A O 1
ATOM 942 N N . LEU A 1 124 ? -4.585 4.999 -21.539 1.00 81.12 124 LEU A N 1
ATOM 943 C CA . LEU A 1 124 ? -4.131 6.058 -22.456 1.00 81.12 124 LEU A CA 1
ATOM 944 C C . LEU A 1 124 ? -3.060 5.580 -23.453 1.00 81.12 124 LEU A C 1
ATOM 946 O O . LEU A 1 124 ? -3.108 5.961 -24.622 1.00 81.12 124 LEU A O 1
ATOM 950 N N . HIS A 1 125 ? -2.143 4.701 -23.037 1.00 77.69 125 HIS A N 1
ATOM 951 C CA . HIS A 1 125 ? -1.163 4.107 -23.955 1.00 77.69 125 HIS A CA 1
ATOM 952 C C . HIS A 1 125 ? -1.814 3.098 -24.911 1.00 77.69 125 HIS A C 1
ATOM 954 O O . HIS A 1 125 ? -1.497 3.080 -26.097 1.00 77.69 125 HIS A O 1
ATOM 960 N N . PHE A 1 126 ? -2.764 2.285 -24.434 1.00 75.31 126 PHE A N 1
ATOM 961 C CA . PHE A 1 126 ? -3.479 1.322 -25.282 1.00 75.31 126 PHE A CA 1
ATOM 962 C C . PHE A 1 126 ? -4.373 1.984 -26.337 1.00 75.31 126 PHE A C 1
ATOM 964 O O . PHE A 1 126 ? -4.565 1.426 -27.415 1.00 75.31 126 PHE A O 1
ATOM 971 N N . THR A 1 127 ? -4.925 3.162 -26.042 1.00 76.62 127 THR A N 1
ATOM 972 C CA . THR A 1 127 ? -5.786 3.915 -26.970 1.00 76.62 127 THR A CA 1
ATOM 973 C C . THR A 1 127 ? -5.003 4.730 -28.003 1.00 76.62 127 THR A C 1
ATOM 975 O O . THR A 1 127 ? -5.617 5.354 -28.866 1.00 76.62 127 THR A O 1
ATOM 978 N N . GLY A 1 128 ? -3.665 4.721 -27.946 1.00 67.44 128 GLY A N 1
ATOM 979 C CA . GLY A 1 128 ? -2.812 5.506 -28.844 1.00 67.44 128 GLY A CA 1
ATOM 980 C C . GLY A 1 128 ? -2.909 7.015 -28.610 1.00 67.44 128 GLY A C 1
ATOM 981 O O . GLY A 1 128 ? -2.497 7.795 -29.462 1.00 67.44 128 GLY A O 1
ATOM 982 N N . ALA A 1 129 ? -3.460 7.438 -27.465 1.00 70.25 129 ALA A N 1
ATOM 983 C CA . ALA A 1 129 ? -3.510 8.844 -27.069 1.00 70.25 129 ALA A CA 1
ATOM 984 C C . ALA A 1 129 ? -2.120 9.394 -26.690 1.00 70.25 129 ALA A C 1
ATOM 986 O O . ALA A 1 129 ? -1.949 10.605 -26.567 1.00 70.25 129 ALA A O 1
ATOM 987 N N . LEU A 1 130 ? -1.139 8.506 -26.504 1.00 66.88 130 LEU A N 1
ATOM 988 C CA . LEU A 1 130 ? 0.266 8.810 -26.263 1.00 66.88 130 LEU A CA 1
ATOM 989 C C . LEU A 1 130 ? 1.098 8.221 -27.412 1.00 66.88 130 LEU A C 1
ATOM 991 O O . LEU A 1 130 ? 0.880 7.078 -27.807 1.00 66.88 130 LEU A O 1
ATOM 995 N N . GLU A 1 131 ? 2.019 9.018 -27.961 1.00 60.97 131 GLU A N 1
ATOM 996 C CA . GLU A 1 131 ? 2.779 8.701 -29.186 1.00 60.97 131 GLU A CA 1
ATOM 997 C C . GLU A 1 131 ? 3.818 7.579 -28.996 1.00 60.97 131 GLU A C 1
ATOM 999 O O . GLU A 1 131 ? 4.257 6.966 -29.969 1.00 60.97 131 GLU A O 1
ATOM 1004 N N . GLU A 1 132 ? 4.185 7.276 -27.751 1.00 67.94 132 GLU A N 1
ATOM 1005 C CA . GLU A 1 132 ? 5.194 6.273 -27.414 1.00 67.94 132 GLU A CA 1
ATOM 1006 C C . GLU A 1 132 ? 4.557 4.894 -27.149 1.00 67.94 132 GLU A C 1
ATOM 1008 O O . GLU A 1 132 ? 3.616 4.785 -26.353 1.00 67.94 132 GLU A O 1
ATOM 1013 N N . PRO A 1 133 ? 5.058 3.809 -27.769 1.00 65.50 133 PRO A N 1
ATOM 1014 C CA . PRO A 1 133 ? 4.545 2.467 -27.533 1.00 65.50 133 PRO A CA 1
ATOM 1015 C C . PRO A 1 133 ? 4.819 2.013 -26.093 1.00 65.50 133 PRO A C 1
ATOM 1017 O O . PRO A 1 133 ? 5.913 2.196 -25.556 1.00 65.50 133 PRO A O 1
ATOM 1020 N N . LEU A 1 134 ? 3.833 1.356 -25.473 1.00 67.94 134 LEU A N 1
ATOM 1021 C CA . LEU A 1 134 ? 3.963 0.824 -24.117 1.00 67.94 134 LEU A CA 1
ATOM 1022 C C . LEU A 1 134 ? 5.077 -0.236 -24.066 1.00 67.94 134 LEU A C 1
ATOM 1024 O O . LEU A 1 134 ? 4.930 -1.342 -24.592 1.00 67.94 134 LEU A O 1
ATOM 1028 N N . ALA A 1 135 ? 6.191 0.089 -23.409 1.00 73.88 135 ALA A N 1
ATOM 1029 C CA . ALA A 1 135 ? 7.281 -0.856 -23.198 1.00 73.88 135 ALA A CA 1
ATOM 1030 C C . ALA A 1 135 ? 6.807 -2.071 -22.378 1.00 73.88 135 ALA A C 1
ATOM 1032 O O . ALA A 1 135 ? 6.063 -1.931 -21.403 1.00 73.88 135 ALA A O 1
ATOM 1033 N N . ALA A 1 136 ? 7.287 -3.273 -22.718 1.00 73.56 136 ALA A N 1
ATOM 1034 C CA . ALA A 1 136 ? 6.925 -4.511 -22.013 1.00 73.56 136 ALA A CA 1
ATOM 1035 C C . ALA A 1 136 ? 7.233 -4.454 -20.501 1.00 73.56 136 ALA A C 1
ATOM 1037 O O . ALA A 1 136 ? 6.507 -5.021 -19.684 1.00 73.56 136 ALA A O 1
ATOM 1038 N N . GLU A 1 137 ? 8.278 -3.720 -20.116 1.00 73.25 137 GLU A N 1
ATOM 1039 C CA . GLU A 1 137 ? 8.668 -3.503 -18.719 1.00 73.25 137 GLU A CA 1
ATOM 1040 C C . GLU A 1 137 ? 7.653 -2.642 -17.951 1.00 73.25 137 GLU A C 1
ATOM 1042 O O . GLU A 1 137 ? 7.359 -2.915 -16.784 1.00 73.25 137 GLU A O 1
ATOM 1047 N N . ALA A 1 138 ? 7.062 -1.641 -18.615 1.00 74.88 138 ALA A N 1
ATOM 1048 C CA . ALA A 1 138 ? 6.022 -0.796 -18.033 1.00 74.88 138 ALA A CA 1
ATOM 1049 C C . ALA A 1 138 ? 4.741 -1.600 -17.780 1.00 74.88 138 ALA A C 1
ATOM 1051 O O . ALA A 1 138 ? 4.126 -1.457 -16.724 1.00 74.88 138 ALA A O 1
ATOM 1052 N N . LEU A 1 139 ? 4.393 -2.515 -18.694 1.00 80.81 139 LEU A N 1
ATOM 1053 C CA . LEU A 1 139 ? 3.264 -3.429 -18.518 1.00 80.81 139 LEU A CA 1
ATOM 1054 C C . LEU A 1 139 ? 3.474 -4.374 -17.326 1.00 80.81 139 LEU A C 1
ATOM 1056 O O . LEU A 1 139 ? 2.573 -4.539 -16.504 1.00 80.81 139 LEU A O 1
ATOM 1060 N N . ALA A 1 140 ? 4.667 -4.964 -17.202 1.00 82.12 140 ALA A N 1
ATOM 1061 C CA . ALA A 1 140 ? 4.995 -5.850 -16.087 1.00 82.12 140 ALA A CA 1
ATOM 1062 C C . ALA A 1 140 ? 4.935 -5.115 -14.737 1.00 82.12 140 ALA A C 1
ATOM 1064 O O . ALA A 1 140 ? 4.319 -5.607 -13.791 1.00 82.12 140 ALA A O 1
ATOM 1065 N N . SER A 1 141 ? 5.521 -3.915 -14.655 1.00 83.00 141 SER A N 1
ATOM 1066 C CA . SER A 1 141 ? 5.475 -3.090 -13.441 1.00 83.00 141 SER A CA 1
ATOM 1067 C C . SER A 1 141 ? 4.046 -2.668 -13.092 1.00 83.00 141 SER A C 1
ATOM 1069 O O . SER A 1 141 ? 3.620 -2.797 -11.941 1.00 83.00 141 SER A O 1
ATOM 1071 N N . SER A 1 142 ? 3.274 -2.242 -14.095 1.00 85.25 142 SER A N 1
ATOM 1072 C CA . SER A 1 142 ? 1.879 -1.853 -13.918 1.00 85.25 142 SER A CA 1
ATOM 1073 C C . SER A 1 142 ? 1.035 -3.014 -13.390 1.00 85.25 142 SER A C 1
ATOM 1075 O O . SER A 1 142 ? 0.312 -2.830 -12.411 1.00 85.25 142 SER A O 1
ATOM 1077 N N . ALA A 1 143 ? 1.199 -4.218 -13.946 1.00 87.38 143 ALA A N 1
ATOM 1078 C CA . ALA A 1 143 ? 0.500 -5.412 -13.485 1.00 87.38 143 ALA A CA 1
ATOM 1079 C C . ALA A 1 143 ? 0.820 -5.741 -12.018 1.00 87.38 143 ALA A C 1
ATOM 1081 O O . ALA A 1 143 ? -0.090 -5.992 -11.228 1.00 87.38 143 ALA A O 1
ATOM 1082 N N . VAL A 1 144 ? 2.098 -5.690 -11.625 1.00 87.94 144 VAL A N 1
ATOM 1083 C CA . VAL A 1 144 ? 2.512 -5.932 -10.233 1.00 87.94 144 VAL A CA 1
ATOM 1084 C C . VAL A 1 144 ? 1.893 -4.902 -9.285 1.00 87.94 144 VAL A C 1
ATOM 1086 O O . VAL A 1 144 ? 1.334 -5.275 -8.254 1.00 87.94 144 VAL A O 1
ATOM 1089 N N . GLN A 1 145 ? 1.942 -3.615 -9.633 1.00 89.06 145 GLN A N 1
ATOM 1090 C CA . GLN A 1 145 ? 1.347 -2.546 -8.824 1.00 89.06 145 GLN A CA 1
ATOM 1091 C C . GLN A 1 145 ? -0.173 -2.684 -8.707 1.00 89.06 145 GLN A C 1
ATOM 1093 O O . GLN A 1 145 ? -0.714 -2.503 -7.618 1.00 89.06 145 GLN A O 1
ATOM 1098 N N . ALA A 1 146 ? -0.859 -3.043 -9.795 1.00 90.19 146 ALA A N 1
ATOM 1099 C CA . ALA A 1 146 ? -2.298 -3.274 -9.785 1.00 90.19 146 ALA A CA 1
ATOM 1100 C C . ALA A 1 146 ? -2.662 -4.434 -8.849 1.00 90.19 146 ALA A C 1
ATOM 1102 O O . ALA A 1 146 ? -3.546 -4.285 -8.008 1.00 90.19 146 ALA A O 1
ATOM 1103 N N . VAL A 1 147 ? -1.937 -5.557 -8.922 1.00 92.62 147 VAL A N 1
ATOM 1104 C CA . VAL A 1 147 ? -2.148 -6.703 -8.023 1.00 92.62 147 VAL A CA 1
ATOM 1105 C C . VAL A 1 147 ? -1.923 -6.302 -6.566 1.00 92.62 147 VAL A C 1
ATOM 1107 O O . VAL A 1 147 ? -2.796 -6.532 -5.730 1.00 92.62 147 VAL A O 1
ATOM 1110 N N . LEU A 1 148 ? -0.791 -5.664 -6.252 1.00 92.50 148 LEU A N 1
ATOM 1111 C CA . LEU A 1 148 ? -0.482 -5.233 -4.886 1.00 92.50 148 LEU A CA 1
ATOM 1112 C C . LEU A 1 148 ? -1.519 -4.239 -4.355 1.00 92.50 148 LEU A C 1
ATOM 1114 O O . LEU A 1 148 ? -1.990 -4.378 -3.228 1.00 92.50 148 LEU A O 1
ATOM 1118 N N . GLY A 1 149 ? -1.910 -3.259 -5.164 1.00 93.00 149 GLY A N 1
ATOM 1119 C CA . GLY A 1 149 ? -2.890 -2.258 -4.772 1.00 93.00 149 GLY A CA 1
ATOM 1120 C C . GLY A 1 149 ? -4.283 -2.852 -4.561 1.00 93.00 149 GLY A C 1
ATOM 1121 O O . GLY A 1 149 ? -4.924 -2.539 -3.562 1.00 93.00 149 GLY A O 1
ATOM 1122 N N . VAL A 1 150 ? -4.728 -3.775 -5.420 1.00 93.62 150 VAL A N 1
ATOM 1123 C CA . VAL A 1 150 ? -5.999 -4.500 -5.236 1.00 93.62 150 VAL A CA 1
ATOM 1124 C C . VAL A 1 150 ? -5.977 -5.337 -3.959 1.00 93.62 150 VAL A C 1
ATOM 1126 O O . VAL A 1 150 ? -6.956 -5.328 -3.209 1.00 93.62 150 VAL A O 1
ATOM 1129 N N . VAL A 1 151 ? -4.866 -6.022 -3.668 1.00 95.31 151 VAL A N 1
ATOM 1130 C CA . VAL A 1 151 ? -4.698 -6.758 -2.407 1.00 95.31 151 VAL A CA 1
ATOM 1131 C C . VAL A 1 151 ? -4.823 -5.808 -1.215 1.00 95.31 151 VAL A C 1
ATOM 1133 O O . VAL A 1 151 ? -5.597 -6.084 -0.302 1.00 95.31 151 VAL A O 1
ATOM 1136 N N . LEU A 1 152 ? -4.142 -4.658 -1.234 1.00 95.25 152 LEU A N 1
ATOM 1137 C CA . LEU A 1 152 ? -4.210 -3.678 -0.146 1.00 95.25 152 LEU A CA 1
ATOM 1138 C C . LEU A 1 152 ? -5.613 -3.083 0.028 1.00 95.25 152 LEU A C 1
ATOM 1140 O O . LEU A 1 152 ? -6.091 -2.988 1.156 1.00 95.25 152 LEU A O 1
ATOM 1144 N N . ILE A 1 153 ? -6.304 -2.737 -1.061 1.00 95.00 153 ILE A N 1
ATOM 1145 C CA . ILE A 1 153 ? -7.697 -2.264 -1.012 1.00 95.00 153 ILE A CA 1
ATOM 1146 C C . ILE A 1 153 ? -8.597 -3.346 -0.411 1.00 95.00 153 ILE A C 1
ATOM 1148 O O . ILE A 1 153 ? -9.420 -3.058 0.455 1.00 95.00 153 ILE A O 1
ATOM 1152 N N . THR A 1 154 ? -8.411 -4.602 -0.818 1.00 95.31 154 THR A N 1
ATOM 1153 C CA . THR A 1 154 ? -9.179 -5.733 -0.286 1.00 95.31 154 THR A CA 1
ATOM 1154 C C . THR A 1 154 ? -8.962 -5.885 1.219 1.00 95.31 154 THR A C 1
ATOM 1156 O O . THR A 1 154 ? -9.932 -5.988 1.969 1.00 95.31 154 THR A O 1
ATOM 1159 N N . LEU A 1 155 ? -7.709 -5.826 1.681 1.00 94.69 155 LEU A N 1
ATOM 1160 C CA . LEU A 1 155 ? -7.375 -5.867 3.106 1.00 94.69 155 LEU A CA 1
ATOM 1161 C C . LEU A 1 155 ? -7.967 -4.679 3.873 1.00 94.69 155 LEU A C 1
ATOM 1163 O O . LEU A 1 155 ? -8.490 -4.860 4.970 1.00 94.69 155 LEU A O 1
ATOM 1167 N N . ALA A 1 156 ? -7.947 -3.479 3.290 1.00 93.75 156 ALA A N 1
ATOM 1168 C CA . ALA A 1 156 ? -8.550 -2.293 3.887 1.00 93.75 156 ALA A CA 1
ATOM 1169 C C . ALA A 1 156 ? -10.066 -2.458 4.078 1.00 93.75 156 ALA A C 1
ATOM 1171 O O . ALA A 1 156 ? -10.595 -2.179 5.152 1.00 93.75 156 ALA A O 1
ATOM 1172 N N . LEU A 1 157 ? -10.767 -2.979 3.068 1.00 94.25 157 LEU A N 1
ATOM 1173 C CA . LEU A 1 157 ? -12.202 -3.261 3.151 1.00 94.25 157 LEU A CA 1
ATOM 1174 C C . LEU A 1 157 ? -12.513 -4.368 4.168 1.00 94.25 157 LEU A C 1
ATOM 1176 O O . LEU A 1 157 ? -13.486 -4.262 4.917 1.00 94.25 157 LEU A O 1
ATOM 1180 N N . MET A 1 158 ? -11.677 -5.410 4.236 1.00 93.50 158 MET A N 1
ATOM 1181 C CA . MET A 1 158 ? -11.786 -6.451 5.263 1.00 93.50 158 MET A CA 1
ATOM 1182 C C . MET A 1 158 ? -11.617 -5.872 6.668 1.00 93.50 158 MET A C 1
ATOM 1184 O O . MET A 1 158 ? -12.390 -6.216 7.560 1.00 93.50 158 MET A O 1
ATOM 1188 N N . LEU A 1 159 ? -10.668 -4.954 6.859 1.00 91.19 159 LEU A N 1
ATOM 1189 C CA . LEU A 1 159 ? -10.460 -4.277 8.134 1.00 91.19 159 LEU A CA 1
ATOM 1190 C C . LEU A 1 159 ? -11.698 -3.478 8.559 1.00 91.19 159 LEU A C 1
ATOM 1192 O O . LEU A 1 159 ? -12.145 -3.608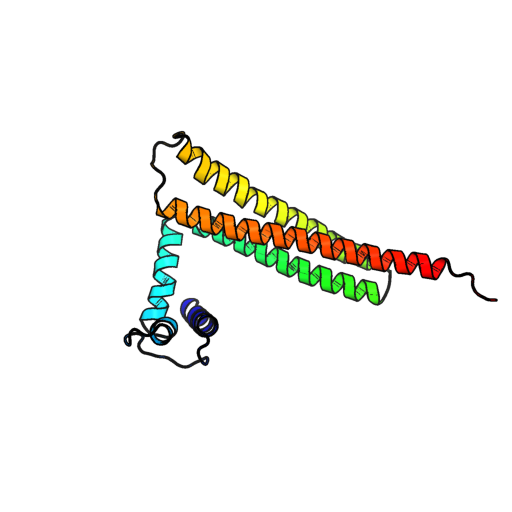 9.697 1.00 91.19 159 LEU A O 1
ATOM 1196 N N . VAL A 1 160 ? -12.286 -2.697 7.644 1.00 89.38 160 VAL A N 1
ATOM 1197 C CA . VAL A 1 160 ? -13.532 -1.958 7.914 1.00 89.38 160 VAL A CA 1
ATOM 1198 C C . VAL A 1 160 ? -14.649 -2.917 8.310 1.00 89.38 160 VAL A C 1
ATOM 1200 O O . VAL A 1 160 ? -15.366 -2.660 9.275 1.00 89.38 160 VAL A O 1
ATOM 1203 N N . ARG A 1 161 ? -14.785 -4.041 7.595 1.00 89.50 161 ARG A N 1
ATOM 1204 C CA . ARG A 1 161 ? -15.802 -5.053 7.894 1.00 89.50 161 ARG A CA 1
ATOM 1205 C C . ARG A 1 161 ? -15.630 -5.631 9.299 1.00 89.50 161 ARG A C 1
ATOM 1207 O O . ARG A 1 161 ? -16.609 -5.667 10.038 1.00 89.50 161 ARG A O 1
ATOM 1214 N N . ILE A 1 162 ? -14.415 -6.040 9.665 1.00 87.50 162 ILE A N 1
ATOM 1215 C CA . ILE A 1 162 ? -14.111 -6.593 10.994 1.00 87.50 162 ILE A CA 1
ATOM 1216 C C . ILE A 1 162 ? -14.371 -5.541 12.072 1.00 87.50 162 ILE A C 1
ATOM 1218 O O . ILE A 1 162 ? -15.049 -5.818 13.058 1.00 87.50 162 ILE A O 1
ATOM 1222 N N . GLY A 1 163 ? -13.902 -4.309 11.864 1.00 83.75 163 GLY A N 1
ATOM 1223 C CA . GLY A 1 163 ? -14.130 -3.233 12.821 1.00 83.75 163 GLY A CA 1
ATOM 1224 C C . GLY A 1 163 ? -15.609 -2.924 13.025 1.00 83.75 163 GLY A C 1
ATOM 1225 O O . GLY A 1 163 ? -16.052 -2.722 14.152 1.00 83.75 163 GLY A O 1
ATOM 1226 N N . TYR A 1 164 ? -16.395 -2.966 11.951 1.00 83.00 164 TYR A N 1
ATOM 1227 C CA . TYR A 1 164 ? -17.834 -2.760 12.024 1.00 83.00 164 TYR A CA 1
ATOM 1228 C C . TYR A 1 164 ? -18.576 -3.889 12.747 1.00 83.00 164 TYR A C 1
ATOM 1230 O O . TYR A 1 164 ? -19.485 -3.617 13.532 1.00 83.00 164 TYR A O 1
ATOM 1238 N N . GLN A 1 165 ? -18.198 -5.143 12.482 1.00 84.62 165 GLN A N 1
ATOM 1239 C CA . GLN A 1 165 ? -18.773 -6.315 13.144 1.00 84.62 165 GLN A CA 1
ATOM 1240 C C . GLN A 1 165 ? -18.499 -6.278 14.649 1.00 84.62 165 GLN A C 1
ATOM 1242 O O . GLN A 1 165 ? -19.446 -6.330 15.428 1.00 84.62 165 GLN A O 1
ATOM 1247 N N . ASN A 1 166 ? -17.248 -6.036 15.047 1.00 81.56 166 ASN A N 1
ATOM 1248 C CA . ASN A 1 166 ? -16.863 -5.994 16.458 1.00 81.56 166 ASN A CA 1
ATOM 1249 C C . ASN A 1 166 ? -17.580 -4.874 17.230 1.00 81.56 166 ASN A C 1
ATOM 1251 O O . ASN A 1 166 ? -18.059 -5.093 18.336 1.00 81.56 166 ASN A O 1
ATOM 1255 N N . ILE A 1 167 ? -17.707 -3.672 16.648 1.00 74.75 167 ILE A N 1
ATOM 1256 C CA . ILE A 1 167 ? -18.420 -2.562 17.306 1.00 74.75 167 ILE A CA 1
ATOM 1257 C C . ILE A 1 167 ? -19.914 -2.877 17.463 1.00 74.75 167 ILE A C 1
ATOM 1259 O O . ILE A 1 167 ? -20.517 -2.501 18.467 1.00 74.75 167 ILE A O 1
ATOM 1263 N N . ARG A 1 168 ? -20.532 -3.540 16.476 1.00 74.19 168 ARG A N 1
ATOM 1264 C CA . ARG A 1 168 ? -21.944 -3.938 16.558 1.00 74.19 168 ARG A CA 1
ATOM 1265 C C . ARG A 1 168 ? -22.186 -5.004 17.622 1.00 74.19 168 ARG A C 1
ATOM 1267 O O . ARG A 1 168 ? -23.187 -4.892 18.316 1.00 74.19 168 ARG A O 1
ATOM 1274 N N . GLU A 1 169 ? -21.309 -5.999 17.728 1.00 76.94 169 GLU A N 1
ATOM 1275 C CA . GLU A 1 169 ? -21.418 -7.071 18.728 1.00 76.94 169 GLU A CA 1
ATOM 1276 C C . GLU A 1 169 ? -21.354 -6.507 20.149 1.00 76.94 169 GLU A C 1
ATOM 1278 O O . GLU A 1 169 ? -22.294 -6.704 20.912 1.00 76.94 169 GLU A O 1
ATOM 1283 N N . VAL A 1 170 ? -20.343 -5.683 20.454 1.00 69.75 170 VAL A N 1
ATOM 1284 C CA . VAL A 1 170 ? -20.215 -5.049 21.780 1.00 69.75 170 VAL A CA 1
ATOM 1285 C C . VAL A 1 170 ? -21.462 -4.235 22.134 1.00 69.75 170 VAL A C 1
ATOM 1287 O O . VAL A 1 170 ? -21.999 -4.344 23.230 1.00 69.75 170 VAL A O 1
ATOM 1290 N N . ARG A 1 171 ? -21.975 -3.442 21.186 1.00 68.56 171 ARG A N 1
ATOM 1291 C CA . ARG A 1 171 ? -23.148 -2.590 21.425 1.00 68.56 171 ARG A CA 1
ATOM 1292 C C . ARG A 1 171 ? -24.444 -3.384 21.602 1.00 68.56 171 ARG A C 1
ATOM 1294 O O . ARG A 1 171 ? -25.368 -2.906 22.246 1.00 68.56 171 ARG A O 1
ATOM 1301 N N . TYR A 1 172 ? -24.526 -4.565 21.000 1.00 66.75 172 TYR A N 1
ATOM 1302 C CA . TYR A 1 172 ? -25.675 -5.453 21.131 1.00 66.75 172 TYR A CA 1
ATOM 1303 C C . TYR A 1 172 ? -25.706 -6.162 22.493 1.00 66.75 172 TYR A C 1
ATOM 1305 O O . TYR A 1 172 ? -26.781 -6.326 23.068 1.00 66.75 172 TYR A O 1
ATOM 1313 N N . ASP A 1 173 ? -24.542 -6.531 23.033 1.00 64.12 173 ASP A N 1
ATOM 1314 C CA . ASP A 1 173 ? -24.430 -7.113 24.377 1.00 64.12 173 ASP A CA 1
ATOM 1315 C C . ASP A 1 173 ? -24.728 -6.078 25.484 1.00 64.12 173 ASP A C 1
ATOM 1317 O O . ASP A 1 173 ? -25.364 -6.408 26.490 1.00 64.12 173 ASP A O 1
ATOM 1321 N N . ALA A 1 174 ? -24.384 -4.806 25.253 1.00 61.31 174 ALA A N 1
ATOM 1322 C CA . ALA A 1 174 ? -24.765 -3.666 26.097 1.00 61.31 174 ALA A CA 1
ATOM 1323 C C . ALA A 1 174 ? -26.294 -3.482 26.216 1.00 61.31 174 ALA A C 1
ATOM 1325 O O . ALA A 1 174 ? -26.857 -3.340 27.304 1.00 61.31 174 ALA A O 1
A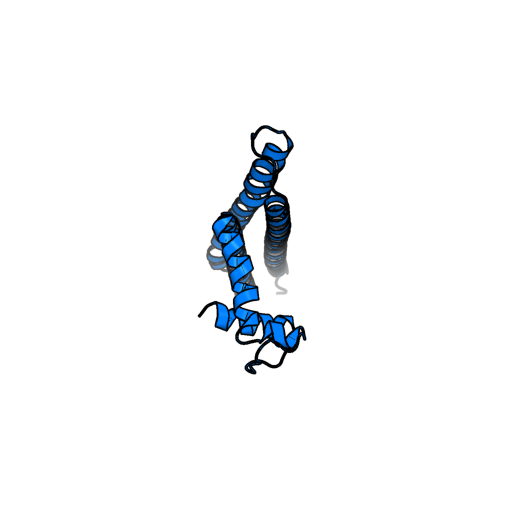TOM 1326 N N . ASP A 1 175 ? -27.002 -3.520 25.082 1.00 60.75 175 ASP A N 1
ATOM 1327 C CA . ASP A 1 175 ? -28.465 -3.365 25.048 1.00 60.75 175 ASP A CA 1
ATOM 1328 C C . ASP A 1 175 ? -29.187 -4.569 25.682 1.00 60.75 175 ASP A C 1
ATOM 1330 O O . ASP A 1 175 ? -30.280 -4.425 26.226 1.00 60.75 175 ASP A O 1
ATOM 1334 N N . ARG A 1 176 ? -28.593 -5.770 25.649 1.00 60.28 176 ARG A N 1
ATOM 1335 C CA . ARG A 1 176 ? -29.158 -6.957 26.315 1.00 60.28 176 ARG A CA 1
ATOM 1336 C C . ARG A 1 176 ? -29.012 -6.917 27.831 1.00 60.28 176 ARG A C 1
ATOM 1338 O O . ARG A 1 176 ? -29.973 -7.223 28.525 1.00 60.28 176 ARG A O 1
ATOM 1345 N N . THR A 1 177 ? -27.846 -6.523 28.336 1.00 59.16 177 THR A N 1
ATOM 1346 C CA . THR A 1 177 ? -27.594 -6.425 29.786 1.00 59.16 177 THR A CA 1
ATOM 1347 C C . THR A 1 177 ? -28.441 -5.345 30.462 1.00 59.16 177 THR A C 1
ATOM 1349 O O . THR A 1 177 ? -28.769 -5.472 31.635 1.00 59.16 177 THR A O 1
ATOM 1352 N N . THR A 1 178 ? -28.864 -4.313 29.727 1.00 58.72 178 THR A N 1
ATOM 1353 C CA . THR A 1 178 ? -29.798 -3.286 30.228 1.00 58.72 178 THR A CA 1
ATOM 1354 C C . THR A 1 178 ? -31.277 -3.679 30.125 1.00 58.72 178 THR A C 1
ATOM 1356 O O . THR A 1 178 ? -32.117 -3.042 30.762 1.00 58.72 178 THR A O 1
ATOM 1359 N N . ALA A 1 179 ? -31.608 -4.710 29.340 1.00 58.66 179 ALA A N 1
ATOM 1360 C CA . ALA A 1 179 ? -32.974 -5.189 29.124 1.00 58.66 179 ALA A CA 1
ATOM 1361 C C . ALA A 1 179 ? -33.378 -6.370 30.028 1.00 58.66 179 ALA A C 1
ATOM 1363 O O . ALA A 1 179 ? -34.556 -6.734 30.045 1.00 58.66 179 ALA A O 1
ATOM 1364 N N . GLU A 1 180 ? -32.446 -6.967 30.777 1.00 53.25 180 GLU A N 1
ATOM 1365 C CA . GLU A 1 180 ? -32.795 -7.910 31.843 1.00 53.25 180 GLU A CA 1
ATOM 1366 C C . GLU A 1 180 ? -33.451 -7.130 33.000 1.00 53.25 180 GLU A C 1
ATOM 1368 O O . GLU A 1 180 ? -32.842 -6.195 33.528 1.00 53.25 180 GLU A O 1
ATOM 1373 N N . PRO A 1 181 ? -34.704 -7.448 33.392 1.00 56.44 181 PRO A N 1
ATOM 1374 C CA . PRO A 1 181 ? -35.281 -6.870 34.594 1.00 56.44 181 PRO A CA 1
ATOM 1375 C C . PRO A 1 181 ? -34.427 -7.322 35.777 1.00 56.44 181 PRO A C 1
ATOM 1377 O O . PRO A 1 181 ? -34.117 -8.507 35.887 1.00 56.44 181 PRO A O 1
ATOM 1380 N N . SER A 1 182 ? -34.043 -6.394 36.654 1.00 57.34 182 SER A N 1
ATOM 1381 C CA . SER A 1 182 ? -33.474 -6.765 37.945 1.00 57.34 182 SER A CA 1
ATOM 1382 C C . SER A 1 182 ? -34.492 -7.652 38.657 1.00 57.34 182 SER A C 1
ATOM 1384 O O . SER A 1 182 ? -35.580 -7.176 38.988 1.00 57.34 182 SER A O 1
ATOM 1386 N N . ASP A 1 183 ? -34.160 -8.930 38.826 1.00 58.72 183 ASP A N 1
ATOM 1387 C CA . ASP A 1 183 ? -34.899 -9.848 39.688 1.00 58.72 183 ASP A CA 1
ATOM 1388 C C . ASP A 1 183 ? -34.714 -9.380 41.146 1.00 58.72 183 ASP A C 1
ATOM 1390 O O . ASP A 1 183 ? -33.852 -9.882 41.869 1.00 58.72 183 ASP A O 1
ATOM 1394 N N . ASP A 1 184 ? -35.500 -8.371 41.532 1.00 48.31 184 ASP A N 1
ATOM 1395 C CA . ASP A 1 184 ? -35.797 -7.969 42.912 1.00 48.31 184 ASP A CA 1
ATOM 1396 C C . ASP A 1 184 ? -37.196 -8.476 43.312 1.00 48.31 184 ASP A C 1
ATOM 1398 O O . ASP A 1 184 ? -38.158 -8.290 42.524 1.00 48.31 184 ASP A O 1
#

Solvent-accessible surface area (backbone atoms only — not comparable to full-atom values): 10083 Å² total; per-residue (Å²): 111,68,61,65,54,50,29,56,53,38,23,58,77,73,70,46,79,81,90,65,77,40,72,22,80,78,78,41,71,70,28,30,34,41,4,72,61,36,26,48,47,69,54,46,53,60,51,47,53,31,55,76,69,53,54,43,60,59,57,51,52,51,51,53,43,53,52,50,49,53,50,36,50,52,41,48,54,50,38,53,55,45,55,77,75,48,88,54,78,61,54,58,70,44,46,48,60,32,53,53,49,51,51,52,41,46,53,52,43,47,42,49,33,53,46,52,38,46,39,57,56,45,46,36,36,73,69,60,79,39,94,61,78,79,50,73,66,57,53,55,51,46,52,52,50,40,53,53,34,51,51,51,46,51,50,50,53,50,49,52,50,52,54,50,50,54,56,50,52,57,54,51,54,53,57,49,68,71,65,55,76,80,93,122

pLDDT: mean 81.13, std 11.11, range [48.31, 95.31]